Protein AF-A0A8K0LWV1-F1 (afdb_monomer)

Structure (mmCIF, N/CA/C/O backbone):
data_AF-A0A8K0LWV1-F1
#
_entry.id   AF-A0A8K0LWV1-F1
#
loop_
_atom_site.group_PDB
_atom_site.id
_atom_site.type_symbol
_atom_site.label_atom_id
_atom_site.label_alt_id
_atom_site.label_comp_id
_atom_site.label_asym_id
_atom_site.label_entity_id
_atom_site.label_seq_id
_atom_site.pdbx_PDB_ins_code
_atom_site.Cartn_x
_atom_site.Cartn_y
_atom_site.Cartn_z
_atom_site.occupancy
_atom_site.B_iso_or_equiv
_atom_site.auth_seq_id
_atom_site.auth_comp_id
_atom_site.auth_asym_id
_atom_site.auth_atom_id
_atom_site.pdbx_PDB_model_num
ATOM 1 N N . MET A 1 1 ? 11.136 -70.025 32.876 1.00 46.66 1 MET A N 1
ATOM 2 C CA . MET A 1 1 ? 12.312 -70.321 32.022 1.00 46.66 1 MET A CA 1
ATOM 3 C C . MET A 1 1 ? 11.823 -70.594 30.605 1.00 46.66 1 MET A C 1
ATOM 5 O O . MET A 1 1 ? 10.810 -71.273 30.494 1.00 46.66 1 MET A O 1
ATOM 9 N N . ARG A 1 2 ? 12.565 -70.112 29.588 1.00 38.22 2 ARG A N 1
ATOM 10 C CA . ARG A 1 2 ? 12.292 -70.045 28.124 1.00 38.22 2 ARG A CA 1
ATOM 11 C C . ARG A 1 2 ? 11.731 -68.678 27.694 1.00 38.22 2 ARG A C 1
ATOM 13 O O . ARG A 1 2 ? 10.596 -68.355 28.005 1.00 38.22 2 ARG A O 1
ATOM 20 N N . SER A 1 3 ? 12.621 -67.760 27.302 1.00 38.72 3 SER A N 1
ATOM 21 C CA . SER A 1 3 ? 13.134 -67.526 25.926 1.00 38.72 3 SER A CA 1
ATOM 22 C C . SER A 1 3 ? 12.127 -66.707 25.116 1.00 38.72 3 SER A C 1
ATOM 24 O O . SER A 1 3 ? 11.082 -67.216 24.745 1.00 38.72 3 SER A O 1
ATOM 26 N N . ALA A 1 4 ? 12.309 -65.389 25.009 1.00 45.06 4 ALA A N 1
ATOM 27 C CA . ALA A 1 4 ? 13.144 -64.731 23.997 1.00 45.06 4 ALA A CA 1
ATOM 28 C C . ALA A 1 4 ? 12.673 -65.044 22.571 1.00 45.06 4 ALA A C 1
ATOM 30 O O . ALA A 1 4 ? 13.050 -66.074 22.027 1.00 45.06 4 ALA A O 1
ATOM 31 N N . MET A 1 5 ? 11.922 -64.118 21.968 1.00 42.69 5 MET A N 1
ATOM 32 C CA . MET A 1 5 ? 12.035 -63.805 20.544 1.00 42.69 5 MET A CA 1
ATOM 33 C C . MET A 1 5 ? 11.783 -62.310 20.348 1.00 42.69 5 MET A C 1
ATOM 35 O O . MET A 1 5 ? 10.684 -61.803 20.564 1.00 42.69 5 MET A O 1
ATOM 39 N N . LEU A 1 6 ? 12.863 -61.617 19.985 1.00 46.25 6 LEU A N 1
ATOM 40 C CA . LEU A 1 6 ? 12.849 -60.309 19.354 1.00 46.25 6 LEU A CA 1
ATOM 41 C C . LEU A 1 6 ? 11.961 -60.382 18.106 1.00 46.25 6 LEU A C 1
ATOM 43 O O . LEU A 1 6 ? 12.201 -61.228 17.249 1.00 46.25 6 LEU A O 1
ATOM 47 N N . ASN A 1 7 ? 11.014 -59.458 17.960 1.00 41.72 7 ASN A N 1
ATOM 48 C CA . ASN A 1 7 ? 10.478 -59.111 16.649 1.00 41.72 7 ASN A CA 1
ATOM 49 C C . ASN A 1 7 ? 10.835 -57.658 16.349 1.00 41.72 7 ASN A C 1
ATOM 51 O O . ASN A 1 7 ? 10.183 -56.708 16.775 1.00 41.72 7 ASN A O 1
ATOM 55 N N . PHE A 1 8 ? 11.955 -57.546 15.641 1.00 43.53 8 PHE A N 1
ATOM 56 C CA . PHE A 1 8 ? 12.427 -56.382 14.916 1.00 43.53 8 PHE A CA 1
ATOM 57 C C . PHE A 1 8 ? 11.403 -56.063 13.817 1.00 43.53 8 PHE A C 1
ATOM 59 O O . PHE A 1 8 ? 11.453 -56.622 12.725 1.00 43.53 8 PHE A O 1
ATOM 66 N N . VAL A 1 9 ? 10.444 -55.183 14.097 1.00 43.97 9 VAL A N 1
ATOM 67 C CA . VAL A 1 9 ? 9.631 -54.584 13.034 1.00 43.97 9 VAL A CA 1
ATOM 68 C C . VAL A 1 9 ? 10.385 -53.354 12.544 1.00 43.97 9 VAL A C 1
ATOM 70 O O . VAL A 1 9 ? 10.285 -52.266 13.106 1.00 43.97 9 VAL A O 1
ATOM 73 N N . TYR A 1 10 ? 11.197 -53.567 11.508 1.00 42.88 10 TYR A N 1
ATOM 74 C CA . TYR A 1 10 ? 11.753 -52.513 10.666 1.00 42.88 10 TYR A CA 1
ATOM 75 C C . TYR A 1 10 ? 10.589 -51.767 10.001 1.00 42.88 10 TYR A C 1
ATOM 77 O O . TYR A 1 10 ? 10.059 -52.204 8.980 1.00 42.88 10 TYR A O 1
ATOM 85 N N . ILE A 1 11 ? 10.179 -50.632 10.569 1.00 46.41 11 ILE A N 1
ATOM 86 C CA . ILE A 1 11 ? 9.399 -49.650 9.817 1.00 46.41 11 ILE A CA 1
ATOM 87 C C . ILE A 1 11 ? 10.399 -48.940 8.913 1.00 46.41 11 ILE A C 1
ATOM 89 O O . ILE A 1 11 ? 11.119 -48.032 9.326 1.00 46.41 11 ILE A O 1
ATOM 93 N N . VAL A 1 12 ? 10.473 -49.416 7.673 1.00 47.34 12 VAL A N 1
ATOM 94 C CA . VAL A 1 12 ? 11.098 -48.695 6.570 1.00 47.34 12 VAL A CA 1
ATOM 95 C C . VAL A 1 12 ? 10.228 -47.462 6.352 1.00 47.34 12 VAL A C 1
ATOM 97 O O . VAL A 1 12 ? 9.193 -47.520 5.693 1.00 47.34 12 VAL A O 1
ATOM 100 N N . ALA A 1 13 ? 10.588 -46.353 6.996 1.00 46.06 13 ALA A N 1
ATOM 101 C CA . ALA A 1 13 ? 10.051 -45.055 6.638 1.00 46.06 13 ALA A CA 1
ATOM 102 C C . ALA A 1 13 ? 10.567 -44.761 5.229 1.00 46.06 13 ALA A C 1
ATOM 104 O O . ALA A 1 13 ? 11.691 -44.293 5.046 1.00 46.06 13 ALA A O 1
ATOM 105 N N . SER A 1 14 ? 9.764 -45.130 4.232 1.00 50.09 14 SER A N 1
ATOM 106 C CA . SER A 1 14 ? 9.922 -44.716 2.847 1.00 50.09 14 SER A CA 1
ATOM 107 C C . SER A 1 14 ? 9.863 -43.196 2.821 1.00 50.09 14 SER A C 1
ATOM 109 O O . SER A 1 14 ? 8.794 -42.592 2.747 1.00 50.09 14 SER A O 1
ATOM 111 N N . LEU A 1 15 ? 11.037 -42.583 2.951 1.00 41.84 15 LEU A N 1
ATOM 112 C CA . LEU A 1 15 ? 11.255 -41.177 2.704 1.00 41.84 15 LEU A CA 1
ATOM 113 C C . LEU A 1 15 ? 10.933 -40.970 1.223 1.00 41.84 15 LEU A C 1
ATOM 115 O O . LEU A 1 15 ? 11.729 -41.303 0.344 1.00 41.84 15 LEU A O 1
ATOM 119 N N . PHE A 1 16 ? 9.725 -40.484 0.945 1.00 39.94 16 PHE A N 1
ATOM 120 C CA . PHE A 1 16 ? 9.402 -39.876 -0.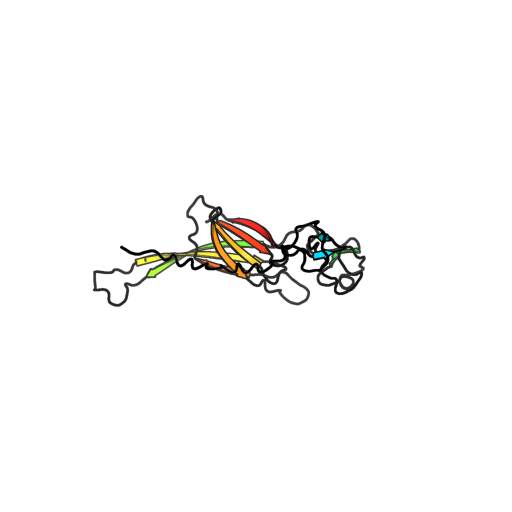334 1.00 39.94 16 PHE A CA 1
ATOM 121 C C . PHE A 1 16 ? 10.317 -38.657 -0.476 1.00 39.94 16 PHE A C 1
ATOM 123 O O . PHE A 1 16 ? 9.974 -37.546 -0.081 1.00 39.94 16 PHE A O 1
ATOM 130 N N . MET A 1 17 ? 11.511 -38.877 -1.026 1.00 38.72 17 MET A N 1
ATOM 131 C CA . MET A 1 17 ? 12.276 -37.837 -1.694 1.00 38.72 17 MET A CA 1
ATOM 132 C C . MET A 1 17 ? 11.463 -37.465 -2.934 1.00 38.72 17 MET A C 1
ATOM 134 O O . MET A 1 17 ? 11.715 -37.950 -4.035 1.00 38.72 17 MET A O 1
ATOM 138 N N . VAL A 1 18 ? 10.430 -36.639 -2.751 1.00 46.31 18 VAL A N 1
ATOM 139 C CA . VAL A 1 18 ? 9.956 -35.809 -3.851 1.00 46.31 18 VAL A CA 1
ATOM 140 C C . VAL A 1 18 ? 11.174 -34.974 -4.201 1.00 46.31 18 VAL A C 1
ATOM 142 O O . VAL A 1 18 ? 11.590 -34.133 -3.407 1.00 46.31 18 VAL A O 1
ATOM 145 N N . GLY A 1 19 ? 11.814 -35.301 -5.323 1.00 39.50 19 GLY A N 1
ATOM 146 C CA . GLY A 1 19 ? 12.896 -34.512 -5.881 1.00 39.50 19 GLY A CA 1
ATOM 147 C C . GLY A 1 19 ? 12.337 -33.137 -6.196 1.00 39.50 19 GLY A C 1
ATOM 148 O O . GLY A 1 19 ? 11.855 -32.896 -7.297 1.00 39.50 19 GLY A O 1
ATOM 149 N N . GLN A 1 20 ? 12.341 -32.253 -5.202 1.00 47.62 20 GLN A N 1
ATOM 150 C CA . GLN A 1 20 ? 12.203 -30.835 -5.431 1.00 47.62 20 GLN A CA 1
ATOM 151 C C . GLN A 1 20 ? 13.443 -30.487 -6.239 1.00 47.62 20 GLN A C 1
ATOM 153 O O . GLN A 1 20 ? 14.557 -30.518 -5.715 1.00 47.62 20 GLN A O 1
ATOM 158 N N . ALA A 1 21 ? 13.264 -30.293 -7.546 1.00 54.84 21 ALA A N 1
ATOM 159 C CA . ALA A 1 21 ? 14.272 -29.646 -8.357 1.00 54.84 21 ALA A CA 1
ATOM 160 C C . ALA A 1 21 ? 14.589 -28.341 -7.626 1.00 54.84 21 ALA A C 1
ATOM 162 O O . ALA A 1 21 ? 13.729 -27.468 -7.527 1.00 54.84 21 ALA A O 1
ATOM 163 N N . ILE A 1 22 ? 15.759 -28.287 -6.986 1.00 61.06 22 ILE A N 1
ATOM 164 C CA . ILE A 1 22 ? 16.200 -27.102 -6.264 1.00 61.06 22 ILE A CA 1
ATOM 165 C C . ILE A 1 22 ? 16.416 -26.072 -7.354 1.00 61.06 22 ILE A C 1
ATOM 167 O O . ILE A 1 22 ? 17.367 -26.160 -8.135 1.00 61.06 22 ILE A O 1
ATOM 171 N N . ALA A 1 23 ? 15.447 -25.180 -7.456 1.00 70.06 23 ALA A N 1
ATOM 172 C CA . ALA A 1 23 ? 15.455 -24.106 -8.408 1.00 70.06 23 ALA A CA 1
ATOM 173 C C . ALA A 1 23 ? 16.727 -23.272 -8.163 1.00 70.06 23 ALA A C 1
ATOM 175 O O . ALA A 1 23 ? 17.153 -23.064 -7.023 1.00 70.06 23 ALA A O 1
ATOM 176 N N . LYS A 1 24 ? 17.437 -22.935 -9.238 1.00 86.38 24 LYS A N 1
ATOM 177 C CA . LYS A 1 24 ? 18.819 -22.450 -9.179 1.00 86.38 24 LYS A CA 1
ATOM 178 C C . LYS A 1 24 ? 18.879 -20.923 -9.038 1.00 86.38 24 LYS A C 1
ATOM 180 O O . LYS A 1 24 ? 18.120 -20.229 -9.713 1.00 86.38 24 LYS A O 1
ATOM 185 N N . PRO A 1 25 ? 19.807 -20.378 -8.230 1.00 83.56 25 PRO A N 1
ATOM 186 C CA . PRO A 1 25 ? 19.887 -18.941 -7.972 1.00 83.56 25 PRO A CA 1
ATOM 187 C C . PRO A 1 25 ? 20.450 -18.146 -9.165 1.00 83.56 25 PRO A C 1
ATOM 189 O O . PRO A 1 25 ? 21.018 -18.714 -10.104 1.00 83.56 25 PRO A O 1
ATOM 192 N N . LEU A 1 26 ? 20.339 -16.814 -9.094 1.00 79.88 26 LEU A N 1
ATOM 193 C CA . LEU A 1 26 ? 20.839 -15.859 -10.093 1.00 79.88 26 LEU A CA 1
ATOM 194 C C . LEU A 1 26 ? 22.295 -16.151 -10.508 1.00 79.88 26 LEU A C 1
ATOM 196 O O . LEU A 1 26 ? 23.168 -16.349 -9.666 1.00 79.88 26 LEU A O 1
ATOM 200 N N . GLY A 1 27 ? 22.553 -16.167 -11.815 1.00 73.56 27 GLY A N 1
ATOM 201 C CA . GLY A 1 27 ? 23.854 -16.446 -12.427 1.00 73.56 27 GLY A CA 1
ATOM 202 C C . GLY A 1 27 ? 24.190 -17.932 -12.602 1.00 73.56 27 GLY A C 1
ATOM 203 O O . GLY A 1 27 ? 25.241 -18.247 -13.153 1.00 73.56 27 GLY A O 1
ATOM 204 N N . SER A 1 28 ? 23.330 -18.857 -12.162 1.00 87.81 28 SER A N 1
ATOM 205 C CA . SER A 1 28 ? 23.586 -20.303 -12.259 1.00 87.81 28 SER A CA 1
ATOM 206 C C . SER A 1 28 ? 23.270 -20.877 -13.637 1.00 87.81 28 SER A C 1
ATOM 208 O O . SER A 1 28 ? 22.349 -20.422 -14.303 1.00 87.81 28 SER A O 1
ATOM 210 N N . HIS A 1 29 ? 23.963 -21.946 -14.037 1.00 87.56 29 HIS A N 1
ATOM 211 C CA . HIS A 1 29 ? 23.662 -22.648 -15.287 1.00 87.56 29 HIS A CA 1
ATOM 212 C C . HIS A 1 29 ? 22.307 -23.357 -15.269 1.00 87.56 29 HIS A C 1
ATOM 214 O O . HIS A 1 29 ? 22.008 -24.144 -14.367 1.00 87.56 29 HIS A O 1
ATOM 220 N N . CYS A 1 30 ? 21.531 -23.161 -16.326 1.00 87.62 30 CYS A N 1
ATOM 221 C CA . CYS A 1 30 ? 20.215 -23.752 -16.525 1.00 87.62 30 CYS A CA 1
ATOM 222 C C . CYS A 1 30 ? 20.119 -24.404 -17.907 1.00 87.62 30 CYS A C 1
ATOM 224 O O . CYS A 1 30 ? 20.759 -23.963 -18.861 1.00 87.62 30 CYS A O 1
ATOM 226 N N . ASN A 1 31 ? 19.320 -25.467 -17.999 1.00 83.69 31 ASN A N 1
ATOM 227 C CA . ASN A 1 31 ? 19.049 -26.176 -19.249 1.00 83.69 31 ASN A CA 1
ATOM 228 C C . ASN A 1 31 ? 17.607 -25.963 -19.723 1.00 83.69 31 ASN A C 1
ATOM 230 O O . ASN A 1 31 ? 17.335 -26.059 -20.918 1.00 83.69 31 ASN A O 1
ATOM 234 N N . THR A 1 32 ? 16.681 -25.691 -18.798 1.00 72.81 32 THR A N 1
ATOM 235 C CA . THR A 1 32 ? 15.262 -25.465 -19.097 1.00 72.81 32 THR A CA 1
ATOM 236 C C . THR A 1 32 ? 14.728 -24.216 -18.396 1.00 72.81 32 THR A C 1
ATOM 238 O O . THR A 1 32 ? 15.334 -23.720 -17.446 1.00 72.81 32 THR A O 1
ATOM 241 N N . LEU A 1 33 ? 13.582 -23.701 -18.860 1.00 59.19 33 LEU A N 1
ATOM 242 C CA . LEU A 1 33 ? 12.937 -22.496 -18.315 1.00 59.19 33 LEU A CA 1
ATOM 243 C C . LEU A 1 33 ? 12.533 -22.624 -16.836 1.00 59.19 33 LEU A C 1
ATOM 245 O O . LEU A 1 33 ? 12.442 -21.603 -16.168 1.00 59.19 33 LEU A O 1
ATOM 249 N N . ASN A 1 34 ? 12.353 -23.845 -16.321 1.00 70.19 34 ASN A N 1
ATOM 250 C CA . ASN A 1 34 ? 11.933 -24.099 -14.936 1.00 70.19 34 ASN A CA 1
ATOM 251 C C . ASN A 1 34 ? 13.100 -24.494 -14.012 1.00 70.19 34 ASN A C 1
ATOM 253 O O . ASN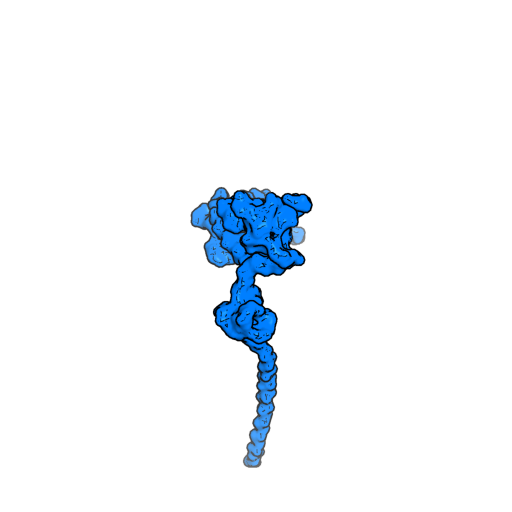 A 1 34 ? 12.877 -24.938 -12.889 1.00 70.19 34 ASN A O 1
ATOM 257 N N . ASP A 1 35 ? 14.345 -24.377 -14.478 1.00 82.50 35 ASP A N 1
ATOM 258 C CA . ASP A 1 35 ? 15.521 -24.719 -13.673 1.00 82.50 35 ASP A CA 1
ATOM 259 C C . ASP A 1 35 ? 15.862 -23.640 -12.629 1.00 82.50 35 ASP A C 1
ATOM 261 O O . ASP A 1 35 ? 16.683 -23.904 -11.753 1.00 82.50 35 ASP A O 1
ATOM 265 N N . CYS A 1 36 ? 15.311 -22.429 -12.744 1.00 81.50 36 CYS A N 1
ATOM 266 C CA . CYS A 1 36 ? 15.725 -21.247 -11.987 1.00 81.50 36 CYS A CA 1
ATOM 267 C C . CYS A 1 36 ? 14.764 -20.912 -10.837 1.00 81.50 36 CYS A C 1
ATOM 269 O O . CYS A 1 36 ? 13.570 -21.176 -10.927 1.00 81.50 36 CYS A O 1
ATOM 271 N N . ASP A 1 37 ? 15.306 -20.363 -9.747 1.00 82.12 37 ASP A N 1
ATOM 272 C CA . ASP A 1 37 ? 14.582 -20.061 -8.506 1.00 82.12 37 ASP A CA 1
ATOM 273 C C . ASP A 1 37 ? 13.676 -18.837 -8.625 1.00 82.12 37 ASP A C 1
ATOM 275 O O . ASP A 1 37 ? 14.053 -17.828 -9.217 1.00 82.12 37 ASP A O 1
ATOM 279 N N . GLY A 1 38 ? 12.483 -18.917 -8.036 1.00 75.25 38 GLY A N 1
ATOM 280 C CA . GLY A 1 38 ? 11.492 -17.841 -8.060 1.00 75.25 38 GLY A CA 1
ATOM 281 C C . GLY A 1 38 ? 11.079 -17.401 -9.473 1.00 75.25 38 GLY A C 1
ATOM 282 O O . GLY A 1 38 ? 10.624 -18.209 -10.275 1.00 75.25 38 GLY A O 1
ATOM 283 N N . GLU A 1 39 ? 11.215 -16.099 -9.749 1.00 68.44 39 GLU A N 1
ATOM 284 C CA . GLU A 1 39 ? 10.829 -15.428 -11.007 1.00 68.44 39 GLU A CA 1
ATOM 285 C C . GLU A 1 39 ? 12.008 -15.296 -12.001 1.00 68.44 39 GLU A C 1
ATOM 287 O O . GLU A 1 39 ? 11.985 -14.473 -12.918 1.00 68.44 39 GLU A O 1
ATOM 292 N N . LEU A 1 40 ? 13.095 -16.047 -11.797 1.00 71.19 40 LEU A N 1
ATOM 293 C CA . LEU A 1 40 ? 14.249 -16.051 -12.697 1.00 71.19 40 LEU A CA 1
ATOM 294 C C . LEU A 1 40 ? 13.950 -16.884 -13.952 1.00 71.19 40 LEU A C 1
ATOM 296 O O . LEU A 1 40 ? 13.346 -17.951 -13.871 1.00 71.19 40 LEU A O 1
ATOM 300 N N . ILE A 1 41 ? 14.443 -16.445 -15.112 1.00 76.00 41 ILE A N 1
ATOM 301 C CA . ILE A 1 41 ? 14.316 -17.200 -16.370 1.00 76.00 41 ILE A CA 1
ATOM 302 C C . ILE A 1 41 ? 15.668 -17.687 -16.873 1.00 76.00 41 ILE A C 1
ATOM 304 O O . ILE A 1 41 ? 16.696 -17.026 -16.712 1.00 76.00 41 ILE A O 1
ATOM 308 N N . CYS A 1 42 ? 15.654 -18.845 -17.532 1.00 77.06 42 CYS A N 1
ATOM 309 C CA . CYS A 1 42 ? 16.833 -19.390 -18.185 1.00 77.06 42 CYS A CA 1
ATOM 310 C C . CYS A 1 42 ? 17.095 -18.686 -19.526 1.00 77.06 42 CYS A C 1
ATOM 312 O O . CYS A 1 42 ? 16.467 -19.013 -20.534 1.00 77.06 42 CYS A O 1
ATOM 314 N N . THR A 1 43 ? 18.039 -17.741 -19.552 1.00 78.56 43 THR A N 1
ATOM 315 C CA . THR A 1 43 ? 18.417 -16.982 -20.755 1.00 78.56 43 THR A CA 1
ATOM 316 C C . THR A 1 43 ? 19.884 -17.226 -21.086 1.00 78.56 43 THR A C 1
ATOM 318 O O . THR A 1 43 ? 20.762 -17.041 -20.249 1.00 78.56 43 THR A O 1
ATOM 321 N N . GLY A 1 44 ? 20.179 -17.672 -22.312 1.00 78.12 44 GLY A N 1
ATOM 322 C CA . GLY A 1 44 ? 21.562 -17.960 -22.722 1.00 78.12 44 GLY A CA 1
ATOM 323 C C . GLY A 1 44 ? 22.239 -19.068 -21.901 1.00 78.12 44 GLY A C 1
ATOM 324 O O . GLY A 1 44 ? 23.462 -19.097 -21.807 1.00 78.12 44 GLY A O 1
ATOM 325 N N . GLY A 1 45 ? 21.452 -19.961 -21.289 1.00 81.81 45 GLY A N 1
ATOM 326 C CA . GLY A 1 45 ? 21.951 -21.044 -20.438 1.00 81.81 45 GLY A CA 1
ATOM 327 C C . GLY A 1 45 ? 22.313 -20.625 -19.011 1.00 81.81 45 GLY A C 1
ATOM 328 O O . GLY A 1 45 ? 22.918 -21.427 -18.297 1.00 81.81 45 GLY A O 1
ATOM 329 N N . LEU A 1 46 ? 21.950 -19.407 -18.587 1.00 80.94 46 LEU A N 1
ATOM 330 C CA . LEU A 1 46 ? 22.116 -18.906 -17.222 1.00 80.94 46 LEU A CA 1
ATOM 331 C C . LEU A 1 46 ? 20.783 -18.390 -16.655 1.00 80.94 46 LEU A C 1
ATOM 333 O O . LEU A 1 46 ? 19.969 -17.815 -17.375 1.00 80.94 46 LEU A O 1
ATOM 337 N N . CYS A 1 47 ? 20.570 -18.580 -15.356 1.00 81.06 47 CYS A N 1
ATOM 338 C CA . CYS A 1 47 ? 19.464 -17.981 -14.624 1.00 81.06 47 CYS A CA 1
ATOM 339 C C . CYS A 1 47 ? 19.728 -16.487 -14.486 1.00 81.06 47 CYS A C 1
ATOM 341 O O . CYS A 1 47 ? 20.688 -16.084 -13.833 1.00 81.06 47 CYS A O 1
ATOM 343 N N . SER A 1 48 ? 18.893 -15.664 -15.100 1.00 77.38 48 SER A N 1
ATOM 344 C CA . SER A 1 48 ? 18.972 -14.209 -15.019 1.00 77.38 48 SER A CA 1
ATOM 345 C C . SER A 1 48 ? 17.706 -13.664 -14.380 1.00 77.38 48 SER A C 1
ATOM 347 O O . SER A 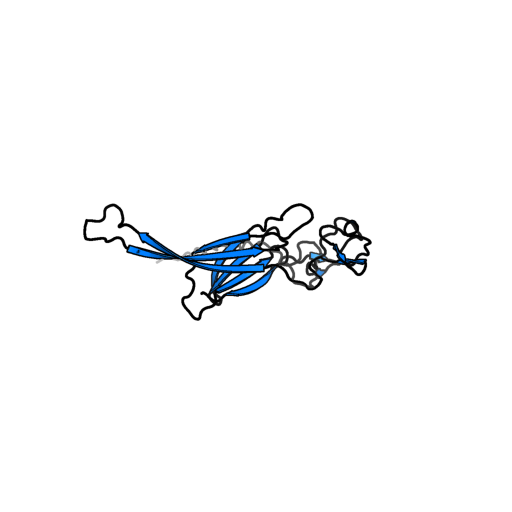1 48 ? 16.638 -14.268 -14.518 1.00 77.38 48 SER A O 1
ATOM 349 N N . GLU A 1 49 ? 17.806 -12.512 -13.712 1.00 74.00 49 GLU A N 1
ATOM 350 C CA . GLU A 1 49 ? 16.607 -11.764 -13.341 1.00 74.00 49 GLU A CA 1
ATOM 351 C C . GLU A 1 49 ? 15.776 -1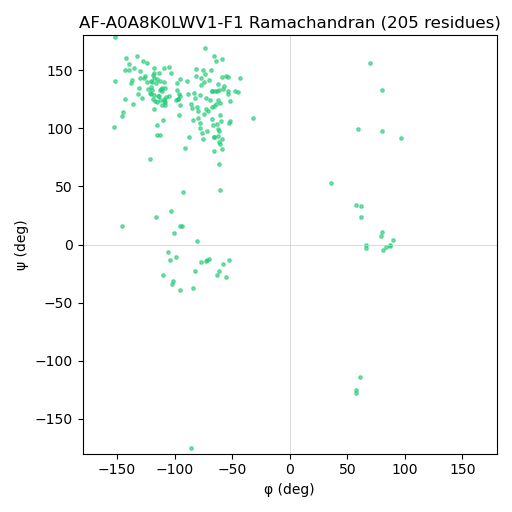1.552 -14.602 1.00 74.00 49 GLU A C 1
ATOM 353 O O . GLU A 1 49 ? 16.333 -11.334 -15.689 1.00 74.00 49 GLU A O 1
ATOM 358 N N . LEU A 1 50 ? 14.451 -11.596 -14.461 1.00 53.75 50 LEU A N 1
ATOM 359 C CA . LEU A 1 50 ? 13.605 -10.822 -15.349 1.00 53.75 50 LEU A CA 1
ATOM 360 C C . LEU A 1 50 ? 14.034 -9.354 -15.171 1.00 53.75 50 LEU A C 1
ATOM 362 O O . LEU A 1 50 ? 13.404 -8.561 -14.477 1.00 53.75 50 LEU A O 1
ATOM 366 N N . SER A 1 51 ? 15.110 -8.954 -15.860 1.00 45.69 51 SER A N 1
ATOM 367 C CA . SER A 1 51 ? 15.080 -7.663 -16.521 1.00 45.69 51 SER A CA 1
ATOM 368 C C . SER A 1 51 ? 13.720 -7.633 -17.190 1.00 45.69 51 SER A C 1
ATOM 370 O O . SER A 1 51 ? 13.303 -8.629 -17.777 1.00 45.69 51 SER A O 1
ATOM 372 N N . SER A 1 52 ? 12.989 -6.551 -17.016 1.00 45.22 52 SER A N 1
ATOM 373 C CA . SER A 1 52 ? 11.685 -6.297 -17.601 1.00 45.22 52 SER A CA 1
ATOM 374 C C . SER A 1 52 ? 11.711 -6.281 -19.138 1.00 45.22 52 SER A C 1
ATOM 376 O O . SER A 1 52 ? 11.088 -5.433 -19.774 1.00 45.22 52 SER A O 1
ATOM 378 N N . THR A 1 53 ? 12.348 -7.259 -19.782 1.00 43.47 53 THR A N 1
ATOM 379 C CA . THR A 1 53 ? 11.936 -7.816 -21.055 1.00 43.47 53 THR A CA 1
ATOM 380 C C . THR A 1 53 ? 10.552 -8.434 -20.861 1.00 43.47 53 THR A C 1
ATOM 382 O O . THR A 1 53 ? 10.343 -9.640 -20.972 1.00 43.47 53 THR A O 1
ATOM 385 N N . LYS A 1 54 ? 9.560 -7.546 -20.648 1.00 49.44 54 LYS A N 1
ATOM 386 C CA . LYS A 1 54 ? 8.250 -7.654 -21.281 1.00 49.44 54 LYS A CA 1
ATOM 387 C C . LYS A 1 54 ? 8.534 -8.288 -22.635 1.00 49.44 54 LYS A C 1
ATOM 389 O O . LYS A 1 54 ? 9.199 -7.660 -23.464 1.00 49.44 54 LYS A O 1
ATOM 394 N N . THR A 1 55 ? 8.149 -9.547 -22.822 1.00 44.72 55 THR A N 1
ATOM 395 C CA . THR A 1 55 ? 8.210 -10.190 -24.131 1.00 44.72 55 THR A CA 1
ATOM 396 C C . THR A 1 55 ? 7.464 -9.257 -25.060 1.00 44.72 55 THR A C 1
ATOM 398 O O . THR A 1 55 ? 6.250 -9.097 -24.932 1.00 44.72 55 THR A O 1
ATOM 401 N N . CYS A 1 56 ? 8.213 -8.527 -25.882 1.00 46.41 56 CYS A N 1
ATOM 402 C CA . CYS A 1 56 ? 7.637 -7.505 -26.728 1.00 46.41 56 CYS A CA 1
ATOM 403 C C . CYS A 1 56 ? 6.688 -8.243 -27.650 1.00 46.41 56 CYS A C 1
ATOM 405 O O . CYS A 1 56 ? 7.104 -9.201 -28.307 1.00 46.41 56 CYS A O 1
ATOM 407 N N . SER A 1 57 ? 5.423 -7.828 -27.671 1.00 55.62 57 SER A N 1
ATOM 408 C CA . SER A 1 57 ? 4.461 -8.448 -28.584 1.00 55.62 57 SER A CA 1
ATOM 409 C C . SER A 1 57 ? 4.980 -8.373 -30.026 1.00 55.62 57 SER A C 1
ATOM 411 O O . SER A 1 57 ? 4.706 -9.279 -30.810 1.00 55.62 57 SER A O 1
ATOM 413 N N . TRP A 1 58 ? 5.807 -7.359 -30.344 1.00 60.72 58 TRP A N 1
ATOM 414 C CA . TRP A 1 58 ? 6.512 -7.209 -31.616 1.00 60.72 58 TRP A CA 1
ATOM 415 C C . TRP A 1 58 ? 8.037 -7.133 -31.448 1.00 60.72 58 TRP A C 1
ATOM 417 O O . TRP A 1 58 ? 8.584 -6.345 -30.671 1.00 60.72 58 TRP A O 1
ATOM 427 N N . THR A 1 59 ? 8.758 -7.933 -32.233 1.00 59.31 59 THR A N 1
ATOM 428 C CA . THR A 1 59 ? 10.224 -7.893 -32.296 1.00 59.31 59 THR A CA 1
ATOM 429 C C . THR A 1 59 ? 10.691 -6.529 -32.822 1.00 59.31 59 THR A C 1
ATOM 431 O O . THR A 1 59 ? 10.211 -6.090 -33.860 1.00 59.31 59 THR A O 1
ATOM 434 N N . LYS A 1 60 ? 11.665 -5.898 -32.143 1.00 70.56 60 LYS A N 1
ATOM 435 C CA . LYS A 1 60 ? 12.231 -4.549 -32.410 1.00 70.56 60 LYS A CA 1
ATOM 436 C C . LYS A 1 60 ? 11.429 -3.338 -31.925 1.00 70.56 60 LYS A C 1
ATOM 438 O O . LYS A 1 60 ? 11.860 -2.229 -32.194 1.00 70.56 60 LYS A O 1
ATOM 443 N N . HIS A 1 61 ? 10.358 -3.531 -31.165 1.00 73.94 61 HIS A N 1
ATOM 444 C CA . HIS A 1 61 ? 9.566 -2.432 -30.594 1.00 73.94 61 HIS A CA 1
ATOM 445 C C . HIS A 1 61 ? 9.620 -2.428 -29.051 1.00 73.94 61 HIS A C 1
ATOM 447 O O . HIS A 1 61 ? 8.710 -1.958 -28.379 1.00 73.94 61 HIS A O 1
ATOM 453 N N . GLY A 1 62 ? 10.668 -3.025 -28.474 1.00 73.56 62 GLY A N 1
ATOM 454 C CA . GLY A 1 62 ? 10.871 -3.137 -27.026 1.00 73.56 62 GLY A CA 1
ATOM 455 C C . GLY A 1 62 ? 11.562 -1.938 -26.389 1.00 73.56 62 GLY A C 1
ATOM 456 O O . GLY A 1 62 ? 11.880 -0.967 -27.065 1.00 73.56 62 GLY A O 1
ATOM 457 N N . ILE A 1 63 ? 11.856 -2.024 -25.089 1.00 74.50 63 ILE A N 1
ATOM 458 C CA . ILE A 1 63 ? 12.630 -0.991 -24.382 1.00 74.50 63 ILE A CA 1
ATOM 459 C C . ILE A 1 63 ? 13.960 -0.734 -25.108 1.00 74.50 63 ILE A C 1
ATOM 461 O O . ILE A 1 63 ? 14.687 -1.665 -25.449 1.00 74.50 63 ILE A O 1
ATOM 465 N N . GLY A 1 64 ? 14.269 0.542 -25.332 1.00 76.19 64 GLY A N 1
ATOM 466 C CA . GLY A 1 64 ? 15.456 1.019 -26.037 1.00 76.19 64 GLY A CA 1
ATOM 467 C C . GLY A 1 64 ? 15.359 0.982 -27.565 1.00 76.19 64 GLY A C 1
ATOM 468 O O . GLY A 1 64 ? 16.280 1.456 -28.226 1.00 76.19 64 GLY A O 1
ATOM 469 N N . ALA A 1 65 ? 14.280 0.444 -28.143 1.00 80.88 65 ALA A N 1
ATOM 470 C CA . ALA A 1 65 ? 14.063 0.475 -29.588 1.00 80.88 65 ALA A CA 1
ATOM 471 C C . ALA A 1 65 ? 13.801 1.895 -30.092 1.00 80.88 65 ALA A C 1
ATOM 473 O O . ALA A 1 65 ? 13.226 2.693 -29.367 1.00 80.88 65 ALA A O 1
ATOM 474 N N . ALA A 1 66 ? 14.176 2.205 -31.333 1.00 89.31 66 ALA A N 1
ATOM 475 C CA . ALA A 1 66 ? 13.865 3.500 -31.934 1.00 89.31 66 ALA A CA 1
ATOM 476 C C . ALA A 1 66 ? 12.360 3.640 -32.228 1.00 89.31 66 ALA A C 1
ATOM 478 O O . ALA A 1 66 ? 11.735 2.686 -32.686 1.00 89.31 66 ALA A O 1
ATOM 479 N N . CYS A 1 67 ? 11.809 4.834 -32.018 1.00 90.25 67 CYS A N 1
ATOM 480 C CA . CYS A 1 67 ? 10.397 5.147 -32.243 1.00 90.25 67 CYS A CA 1
ATOM 481 C C . CYS A 1 67 ? 10.216 6.569 -32.796 1.00 90.25 67 CYS A C 1
ATOM 483 O O . CYS A 1 67 ? 11.001 7.477 -32.510 1.00 90.25 67 CYS A O 1
ATOM 485 N N . SER A 1 68 ? 9.164 6.775 -33.584 1.00 90.69 68 SER A N 1
ATOM 486 C CA . SER A 1 68 ? 8.724 8.096 -34.051 1.00 90.69 68 SER A CA 1
ATOM 487 C C . SER A 1 68 ? 7.533 8.605 -33.240 1.00 90.69 68 SER A C 1
ATOM 489 O O . SER A 1 68 ? 7.391 9.813 -33.058 1.00 90.69 68 SER A O 1
ATOM 491 N N . ASN A 1 69 ? 6.687 7.694 -32.757 1.00 87.12 69 ASN A N 1
ATOM 492 C CA . ASN A 1 69 ? 5.561 7.951 -31.862 1.00 87.12 69 ASN A CA 1
ATOM 493 C C . ASN A 1 69 ? 5.269 6.717 -30.980 1.00 87.12 69 ASN A C 1
ATOM 495 O O . ASN A 1 69 ? 5.945 5.695 -31.095 1.00 87.12 69 ASN A O 1
ATOM 499 N N . ASP A 1 70 ? 4.283 6.819 -30.085 1.00 81.38 70 ASP A N 1
ATOM 500 C CA . ASP A 1 70 ? 3.946 5.765 -29.114 1.00 81.38 70 ASP A CA 1
ATOM 501 C C . ASP A 1 70 ? 3.466 4.453 -29.761 1.00 81.38 70 ASP A C 1
ATOM 503 O O . ASP A 1 70 ? 3.679 3.385 -29.189 1.00 81.38 70 ASP A O 1
ATOM 507 N N . ASP A 1 71 ? 2.894 4.499 -30.969 1.00 84.12 71 ASP A N 1
ATOM 508 C CA . ASP A 1 71 ? 2.434 3.300 -31.685 1.00 84.12 71 ASP A CA 1
ATOM 509 C C . ASP A 1 71 ? 3.605 2.464 -32.236 1.00 84.12 71 ASP A C 1
ATOM 511 O O . ASP A 1 71 ? 3.435 1.295 -32.589 1.00 84.12 71 ASP A O 1
ATOM 515 N N . ASP A 1 72 ? 4.816 3.031 -32.274 1.00 83.88 72 ASP A N 1
ATOM 516 C CA . ASP A 1 72 ? 6.043 2.314 -32.627 1.00 83.88 72 ASP A CA 1
ATOM 517 C C . ASP A 1 72 ? 6.610 1.508 -31.445 1.00 83.88 72 ASP A C 1
ATOM 519 O O . ASP A 1 72 ? 7.676 0.901 -31.566 1.00 83.88 72 ASP A O 1
ATOM 523 N N . CYS A 1 73 ? 5.937 1.491 -30.296 1.00 79.19 73 CYS A N 1
ATOM 524 C CA . CYS A 1 73 ? 6.391 0.806 -29.097 1.00 79.19 73 CYS A CA 1
ATOM 525 C C . CYS A 1 73 ? 5.437 -0.333 -28.708 1.00 79.19 73 CYS A C 1
ATOM 527 O O . CYS A 1 73 ? 4.219 -0.245 -28.802 1.00 79.19 73 CYS A O 1
ATOM 529 N N . SER A 1 74 ? 6.001 -1.466 -28.290 1.00 75.19 74 SER A N 1
ATOM 530 C CA . SER A 1 74 ? 5.231 -2.638 -27.876 1.00 75.19 74 SER A CA 1
ATOM 531 C C . SER A 1 74 ? 4.589 -2.427 -26.511 1.00 75.19 74 SER A C 1
ATOM 533 O O . SER A 1 74 ? 5.205 -1.875 -25.600 1.00 75.19 74 SER A O 1
ATOM 535 N N . ASN A 1 75 ? 3.407 -3.020 -26.328 1.00 74.12 75 ASN A N 1
ATOM 536 C CA . ASN A 1 75 ? 2.706 -3.049 -25.046 1.00 74.12 75 ASN A CA 1
ATOM 537 C C . ASN A 1 75 ? 2.450 -1.620 -24.524 1.00 74.12 75 ASN A C 1
ATOM 539 O O . ASN A 1 75 ? 1.896 -0.803 -25.245 1.00 74.12 75 ASN A O 1
ATOM 543 N N . ASP A 1 76 ? 2.836 -1.332 -23.278 1.00 69.62 76 ASP A N 1
ATOM 544 C CA . ASP A 1 76 ? 2.616 -0.033 -22.619 1.00 69.62 76 ASP A CA 1
ATOM 545 C C . ASP A 1 76 ? 3.893 0.820 -22.579 1.00 69.62 76 ASP A C 1
ATOM 547 O O . ASP A 1 76 ? 4.134 1.551 -21.614 1.00 69.62 76 ASP A O 1
ATOM 551 N N . LEU A 1 77 ? 4.782 0.639 -23.552 1.00 73.50 77 LEU A N 1
ATOM 552 C CA . LEU A 1 77 ? 5.970 1.472 -23.694 1.00 73.50 77 LEU A CA 1
ATOM 553 C C . LEU A 1 77 ? 5.589 2.776 -24.402 1.00 73.50 77 LEU A C 1
ATOM 555 O O . LEU A 1 77 ? 4.727 2.774 -25.274 1.00 73.50 77 LEU A O 1
ATOM 559 N N . LEU A 1 78 ? 6.231 3.878 -24.020 1.00 81.38 78 LEU A N 1
ATOM 560 C CA . LEU A 1 78 ? 6.034 5.180 -24.660 1.00 81.38 78 LEU A CA 1
ATOM 561 C C . LEU A 1 78 ? 7.266 5.550 -25.468 1.00 81.38 78 LEU A C 1
ATOM 563 O O . LEU A 1 78 ? 8.390 5.184 -25.114 1.00 81.38 78 LEU A O 1
ATOM 567 N N . CYS A 1 79 ? 7.064 6.333 -26.517 1.00 85.50 79 CYS A N 1
ATOM 568 C CA . CYS A 1 79 ? 8.158 6.913 -27.258 1.00 85.50 79 CYS A CA 1
ATOM 569 C C . CYS A 1 79 ? 8.718 8.119 -26.497 1.00 85.50 79 CYS A C 1
ATOM 571 O O . CYS A 1 79 ? 8.114 9.190 -26.432 1.00 85.50 79 CYS A O 1
ATOM 573 N N . GLY A 1 80 ? 9.884 7.937 -25.875 1.00 84.00 80 GLY A N 1
ATOM 574 C CA . GLY A 1 80 ? 10.547 8.986 -25.110 1.00 84.00 80 GLY A CA 1
ATOM 575 C C . GLY A 1 80 ? 10.999 10.154 -25.991 1.00 84.00 80 GLY A C 1
ATOM 576 O O . GLY A 1 80 ? 11.174 10.017 -27.201 1.00 84.00 80 GLY A O 1
ATOM 577 N N . SER A 1 81 ? 11.283 11.310 -25.378 1.00 81.69 81 SER A N 1
ATOM 578 C CA . SER A 1 81 ? 11.763 12.513 -26.091 1.00 81.69 81 SER A CA 1
ATOM 579 C C . SER A 1 81 ? 13.056 12.300 -26.893 1.00 81.69 81 SER A C 1
ATOM 581 O O . SER A 1 81 ? 13.400 13.119 -27.738 1.00 81.69 81 SER A O 1
ATOM 583 N N . ASN A 1 82 ? 13.798 11.228 -26.614 1.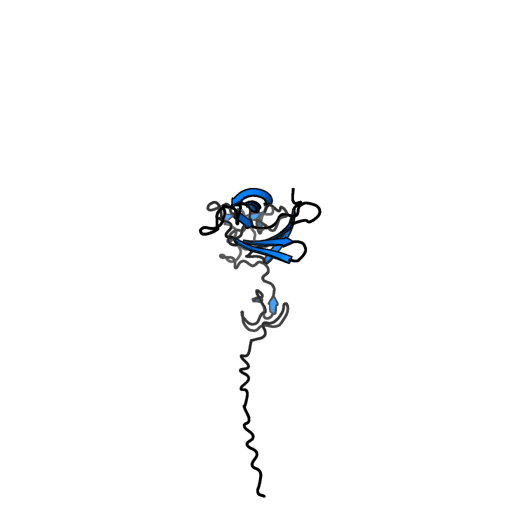00 86.00 82 ASN A N 1
ATOM 584 C CA . ASN A 1 82 ? 15.005 10.812 -27.323 1.00 86.00 82 ASN A CA 1
ATOM 585 C C . ASN A 1 82 ? 14.730 9.803 -28.454 1.00 86.00 82 ASN A C 1
ATOM 587 O O . ASN A 1 82 ? 15.671 9.160 -28.917 1.00 86.00 82 ASN A O 1
ATOM 591 N N . HIS A 1 83 ? 13.474 9.668 -28.895 1.00 89.44 83 HIS A N 1
ATOM 592 C CA . HIS A 1 83 ? 13.062 8.758 -29.966 1.00 89.44 83 HIS A CA 1
ATOM 593 C C . HIS A 1 83 ? 13.420 7.297 -29.696 1.00 89.44 83 HIS A C 1
ATOM 595 O O . HIS A 1 83 ? 13.733 6.541 -30.618 1.00 89.44 83 HIS A O 1
ATOM 601 N N . VAL A 1 84 ? 13.373 6.890 -28.426 1.00 86.31 84 VAL A N 1
ATOM 602 C CA . VAL A 1 84 ? 13.434 5.477 -28.060 1.00 86.31 84 VAL A CA 1
ATOM 603 C C . VAL A 1 84 ? 12.264 5.086 -27.175 1.00 86.31 84 VAL A C 1
ATOM 605 O O . VAL A 1 84 ? 11.827 5.859 -26.323 1.00 86.31 84 VAL A O 1
ATOM 608 N N . CYS A 1 85 ? 11.769 3.870 -27.376 1.00 81.62 85 CYS A N 1
ATOM 609 C CA . CYS A 1 85 ? 10.764 3.252 -26.540 1.00 81.62 85 CYS A CA 1
ATOM 610 C C . CYS A 1 85 ? 11.329 3.135 -25.137 1.00 81.62 85 CYS A C 1
ATOM 612 O O . CYS A 1 85 ? 12.266 2.381 -24.869 1.00 81.62 85 CYS A O 1
ATOM 614 N N . VAL A 1 86 ? 10.768 3.906 -24.231 1.00 75.81 86 VAL A N 1
ATOM 615 C CA . VAL A 1 86 ? 11.085 3.825 -22.822 1.00 75.81 86 VAL A CA 1
ATOM 616 C C . VAL A 1 86 ? 9.942 3.127 -22.133 1.00 75.81 86 VAL A C 1
ATOM 618 O O . VAL A 1 86 ? 8.779 3.190 -22.543 1.00 75.81 86 VAL A O 1
ATOM 621 N N . ASP A 1 87 ? 10.279 2.478 -21.031 1.00 69.88 87 ASP A N 1
ATOM 622 C CA . ASP A 1 87 ? 9.247 2.299 -20.042 1.00 69.88 87 ASP A CA 1
ATOM 623 C C . ASP A 1 87 ? 8.802 3.705 -19.620 1.00 69.88 87 ASP A C 1
ATOM 625 O O . ASP A 1 87 ? 9.620 4.506 -19.156 1.00 69.88 87 ASP A O 1
ATOM 629 N N . GLN A 1 88 ? 7.516 4.005 -19.793 1.00 58.97 88 GLN A N 1
ATOM 630 C CA . GLN A 1 88 ? 6.895 5.235 -19.302 1.00 58.97 88 GLN A CA 1
ATOM 631 C C . GLN A 1 88 ? 7.143 5.461 -17.798 1.00 58.97 88 GLN A C 1
ATOM 633 O O . GLN A 1 88 ? 6.954 6.565 -17.291 1.00 58.97 88 GLN A O 1
ATOM 638 N N . TYR A 1 89 ? 7.618 4.427 -17.099 1.00 52.75 89 TYR A N 1
ATOM 639 C CA . TYR A 1 89 ? 7.972 4.429 -15.688 1.00 52.75 89 TYR A CA 1
ATOM 640 C C . TYR A 1 89 ? 9.492 4.423 -15.399 1.00 52.75 89 TYR A C 1
ATOM 642 O O . TYR A 1 89 ? 9.871 4.577 -14.237 1.00 52.75 89 TYR A O 1
ATOM 650 N N . ALA A 1 90 ? 10.382 4.289 -16.399 1.00 52.66 90 ALA A N 1
ATOM 651 C CA . ALA A 1 90 ? 11.844 4.304 -16.198 1.00 52.66 90 ALA A CA 1
ATOM 652 C C . ALA A 1 90 ? 12.443 5.721 -16.100 1.00 52.66 90 ALA A C 1
ATOM 654 O O . ALA A 1 90 ? 13.496 5.900 -15.483 1.00 52.66 90 ALA A O 1
ATOM 655 N N . SER A 1 91 ? 11.778 6.748 -16.643 1.00 42.78 91 SER A N 1
ATOM 656 C CA . SER A 1 91 ? 12.225 8.141 -16.512 1.00 42.78 91 SER A CA 1
ATOM 657 C C . SER A 1 91 ? 11.601 8.820 -15.287 1.00 42.78 91 SER A C 1
ATOM 659 O O . SER A 1 91 ? 10.592 9.510 -15.380 1.00 42.78 91 SER A O 1
ATOM 661 N N . THR A 1 92 ? 12.204 8.616 -14.117 1.00 41.75 92 THR A N 1
ATOM 662 C CA . THR A 1 92 ? 12.363 9.640 -13.059 1.00 41.75 92 THR A CA 1
ATOM 663 C C . THR A 1 92 ? 11.229 10.658 -12.844 1.00 41.75 92 THR A C 1
ATOM 665 O O . THR A 1 92 ? 11.472 11.863 -12.748 1.00 41.75 92 THR A O 1
ATOM 668 N N . LYS A 1 93 ? 9.995 10.194 -12.663 1.00 40.94 93 LYS A N 1
ATOM 669 C CA . LYS A 1 93 ? 8.987 10.930 -11.899 1.00 40.94 93 LYS A CA 1
ATOM 670 C C . LYS A 1 93 ? 8.017 9.917 -11.311 1.00 40.94 93 LYS A C 1
ATOM 672 O O . LYS A 1 93 ? 7.170 9.383 -12.013 1.00 40.94 93 LYS A O 1
ATOM 677 N N . TRP A 1 94 ? 8.191 9.612 -10.027 1.00 56.97 94 TRP A N 1
ATOM 678 C CA . TRP A 1 94 ? 7.159 8.946 -9.228 1.00 56.97 94 TRP A CA 1
ATOM 679 C C . TRP A 1 94 ? 5.791 9.581 -9.525 1.00 56.97 94 TRP A C 1
ATOM 681 O O . TRP A 1 94 ? 5.752 10.811 -9.646 1.00 56.97 94 TRP A O 1
ATOM 691 N N . PRO A 1 95 ? 4.683 8.812 -9.568 1.00 58.28 95 PRO A N 1
ATOM 692 C CA . PRO A 1 95 ? 3.484 9.454 -9.053 1.00 58.28 95 PRO A CA 1
ATOM 693 C C . PRO A 1 95 ? 2.499 8.541 -8.330 1.00 58.28 95 PRO A C 1
ATOM 695 O O . PRO A 1 95 ? 1.389 9.011 -8.140 1.00 58.28 95 PRO A O 1
ATOM 698 N N . TYR A 1 96 ? 2.810 7.308 -7.892 1.00 62.25 96 TYR A N 1
ATOM 699 C CA . TYR A 1 96 ? 1.819 6.651 -7.032 1.00 62.25 96 TYR A CA 1
ATOM 700 C C . TYR A 1 96 ? 1.712 7.378 -5.693 1.00 62.25 96 TYR A C 1
ATOM 702 O O . TYR A 1 96 ? 2.688 7.519 -4.953 1.00 62.25 96 TYR A O 1
ATOM 710 N N . MET A 1 97 ? 0.523 7.902 -5.422 1.00 69.38 97 MET A N 1
ATOM 711 C CA . MET A 1 97 ? 0.229 8.635 -4.204 1.00 69.38 97 MET A CA 1
ATOM 712 C C . MET A 1 97 ? -0.468 7.675 -3.260 1.00 69.38 97 MET A C 1
ATOM 714 O O . MET A 1 97 ? -1.485 7.085 -3.615 1.00 69.38 97 MET A O 1
ATOM 718 N N . VAL A 1 98 ? 0.092 7.520 -2.065 1.00 77.31 98 VAL A N 1
ATOM 719 C CA . VAL A 1 98 ? -0.572 6.818 -0.973 1.00 77.31 98 VAL A CA 1
ATOM 720 C C . VAL A 1 98 ? -0.959 7.867 0.050 1.00 77.31 98 VAL A C 1
ATOM 722 O O . VAL A 1 98 ? -0.113 8.642 0.505 1.00 77.31 98 VAL A O 1
ATOM 725 N N . THR A 1 99 ? -2.230 7.908 0.412 1.00 81.19 99 THR A N 1
ATOM 726 C CA . THR A 1 99 ? -2.714 8.700 1.537 1.00 81.19 99 THR A CA 1
ATOM 727 C C . THR A 1 99 ? -3.305 7.768 2.575 1.00 81.19 99 THR A C 1
ATOM 729 O O . THR A 1 99 ? -3.900 6.738 2.256 1.00 81.19 99 THR A O 1
ATOM 732 N N . ALA A 1 100 ? -3.084 8.118 3.834 1.00 83.38 100 ALA A N 1
ATOM 733 C CA . ALA A 1 100 ? -3.647 7.420 4.968 1.00 83.38 100 ALA A CA 1
ATOM 734 C C . ALA A 1 100 ? -4.440 8.418 5.790 1.00 83.38 100 ALA A C 1
ATOM 736 O O . ALA A 1 100 ? -3.957 9.516 6.070 1.00 83.38 100 ALA A O 1
ATOM 737 N N . SER A 1 101 ? -5.639 8.032 6.186 1.00 84.56 101 SER A N 1
ATOM 738 C CA . SER A 1 101 ? -6.465 8.824 7.082 1.00 84.56 101 SER A CA 1
ATOM 739 C C . SER A 1 101 ? -6.970 7.917 8.180 1.00 84.56 101 SER A C 1
ATOM 741 O O . SER A 1 101 ? -7.482 6.830 7.910 1.00 84.56 101 SER A O 1
ATOM 743 N N . CYS A 1 102 ? -6.799 8.356 9.421 1.00 84.88 102 CYS A N 1
ATOM 744 C CA . CYS A 1 102 ? -7.355 7.658 10.559 1.00 84.88 102 CYS A CA 1
ATOM 745 C C . CYS A 1 102 ? -8.498 8.460 11.164 1.00 84.88 102 CYS A C 1
ATOM 747 O O . CYS A 1 102 ? -8.419 9.677 11.295 1.00 84.88 102 CYS A O 1
ATOM 749 N N . TRP A 1 103 ? -9.557 7.765 11.558 1.00 84.06 103 TRP A N 1
ATOM 750 C CA . TRP A 1 103 ? -10.628 8.346 12.350 1.00 84.06 103 TRP A CA 1
ATOM 751 C C . TRP A 1 103 ? -11.129 7.347 13.380 1.00 84.06 103 TRP A C 1
ATOM 753 O O . TRP A 1 103 ? -10.944 6.133 13.265 1.00 84.06 103 TRP A O 1
ATOM 763 N N . ASN A 1 104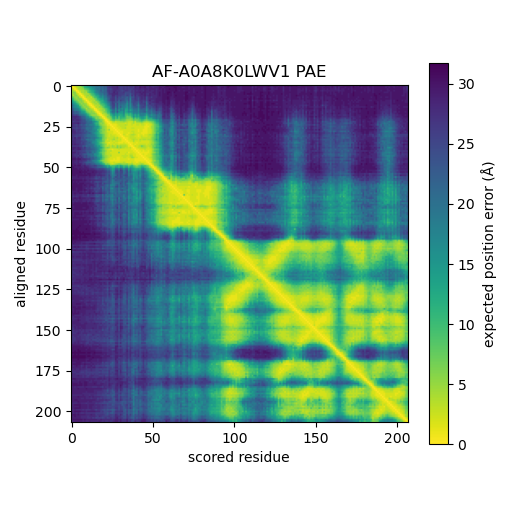 ? -11.802 7.873 14.396 1.00 86.12 104 ASN A N 1
ATOM 764 C CA . ASN A 1 104 ? -12.540 7.068 15.349 1.00 86.12 104 ASN A CA 1
ATOM 765 C C . ASN A 1 104 ? -14.025 7.410 15.295 1.00 86.12 104 ASN A C 1
ATOM 767 O O . ASN A 1 104 ? -14.408 8.548 15.041 1.00 86.12 104 ASN A O 1
ATOM 771 N N . ASN A 1 105 ? -14.851 6.404 15.550 1.00 86.44 105 ASN A N 1
ATOM 772 C CA . ASN A 1 105 ? -16.278 6.569 15.771 1.00 86.44 105 ASN A CA 1
ATOM 773 C C . ASN A 1 105 ? -16.629 5.952 17.120 1.00 86.44 105 ASN A C 1
ATOM 775 O O . ASN A 1 105 ? -16.114 4.892 17.482 1.00 86.44 105 ASN A O 1
ATOM 779 N N . THR A 1 106 ? -17.507 6.612 17.869 1.00 90.50 106 THR A N 1
ATOM 780 C CA . THR A 1 106 ? -17.980 6.110 19.162 1.00 90.50 106 THR A CA 1
ATOM 781 C C . THR A 1 106 ? -19.425 5.659 19.027 1.00 90.50 106 THR A C 1
ATOM 783 O O . THR A 1 106 ? -20.289 6.434 18.621 1.00 90.50 106 THR A O 1
ATOM 786 N N . TYR A 1 107 ? -19.678 4.395 19.350 1.00 90.19 107 TYR A N 1
ATOM 787 C CA . TYR A 1 107 ? -20.981 3.754 19.234 1.00 90.19 107 TYR A CA 1
ATOM 788 C C . TYR A 1 107 ? -21.495 3.368 20.613 1.00 90.19 107 TYR A C 1
ATOM 790 O O . TYR A 1 107 ? -20.732 2.921 21.470 1.00 90.19 107 TYR A O 1
ATOM 798 N N . TRP A 1 108 ? -22.800 3.516 20.822 1.00 94.12 108 TRP A N 1
ATOM 799 C CA . TRP A 1 108 ? -23.459 2.915 21.971 1.00 94.12 108 TRP A CA 1
ATOM 800 C C . TRP A 1 108 ? -23.723 1.440 21.676 1.00 94.12 108 TRP A C 1
ATOM 802 O O . TRP A 1 108 ? -24.457 1.109 20.745 1.00 94.12 108 TRP A O 1
ATOM 812 N N . VAL A 1 109 ? -23.130 0.559 22.472 1.00 93.06 109 VAL A N 1
ATOM 813 C CA . VAL A 1 109 ? -23.368 -0.881 22.425 1.00 93.06 109 VAL A CA 1
ATOM 814 C C . VAL A 1 109 ? -24.422 -1.200 23.488 1.00 93.06 109 VAL A C 1
ATOM 816 O O . VAL A 1 109 ? -24.138 -1.048 24.682 1.00 93.06 109 VAL A O 1
ATOM 819 N N . PRO A 1 110 ? -25.653 -1.594 23.102 1.00 90.31 110 PRO A N 1
ATOM 820 C CA . PRO A 1 110 ? -26.672 -1.970 24.073 1.00 90.31 110 PRO A CA 1
ATOM 821 C C . PRO A 1 110 ? -26.236 -3.219 24.849 1.00 90.31 110 PRO A C 1
ATOM 823 O O . PRO A 1 110 ? -25.406 -4.002 24.388 1.00 90.31 110 PRO A O 1
ATOM 826 N N . ALA A 1 111 ? -26.805 -3.411 26.040 1.00 89.88 111 ALA A N 1
ATOM 827 C CA . ALA A 1 111 ? -26.584 -4.641 26.791 1.00 89.88 111 ALA A CA 1
ATOM 828 C C . ALA A 1 111 ? -27.043 -5.863 25.962 1.00 89.88 111 ALA A C 1
ATOM 830 O O . ALA A 1 111 ? -28.050 -5.756 25.255 1.00 89.88 111 ALA A O 1
ATOM 831 N N . PRO A 1 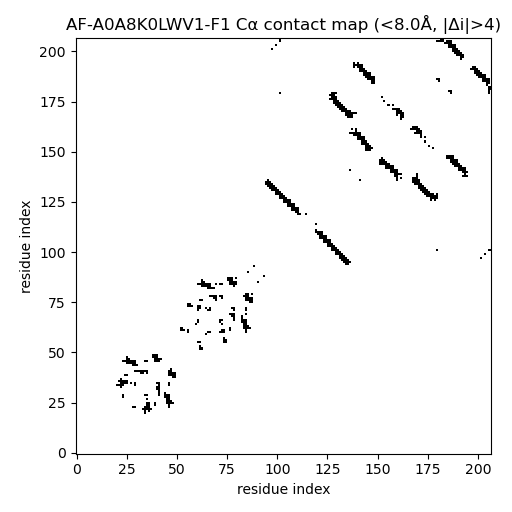112 ? -26.347 -7.013 26.049 1.00 90.25 112 PRO A N 1
ATOM 832 C CA . PRO A 1 112 ? -26.749 -8.229 25.349 1.00 90.25 112 PRO A CA 1
ATOM 833 C C . PRO A 1 112 ? -28.183 -8.639 25.694 1.00 90.25 112 PRO A C 1
ATOM 835 O O . PRO A 1 112 ? -28.622 -8.494 26.842 1.00 90.25 112 PRO A O 1
ATOM 838 N N . GLU A 1 113 ? -28.894 -9.199 24.715 1.00 90.19 113 GLU A N 1
ATOM 839 C CA . GLU A 1 113 ? -30.216 -9.776 24.950 1.00 90.19 113 GLU A CA 1
ATOM 840 C C . GLU A 1 113 ? -30.145 -10.862 26.034 1.00 90.19 113 GLU A C 1
ATOM 842 O O . GLU A 1 113 ? -29.221 -11.674 26.077 1.00 90.19 113 GLU A O 1
ATOM 847 N N . GLY A 1 114 ? -31.117 -10.850 26.949 1.00 87.44 114 GLY A N 1
ATOM 848 C CA . GLY A 1 114 ? -31.171 -11.783 28.076 1.00 87.44 114 GLY A CA 1
ATOM 849 C C . GLY A 1 114 ? -30.408 -11.343 29.328 1.00 87.44 114 GLY A C 1
ATOM 850 O O . GLY A 1 114 ? -30.458 -12.054 30.332 1.00 87.44 114 GLY A O 1
ATOM 851 N N . CYS A 1 115 ? -29.748 -10.178 29.337 1.00 84.94 115 CYS A N 1
ATOM 852 C CA . CYS A 1 115 ? -29.171 -9.683 30.584 1.00 84.94 115 CYS A CA 1
ATOM 853 C C . CYS A 1 115 ? -30.233 -9.081 31.522 1.00 84.94 115 CYS A C 1
ATOM 855 O O . CYS A 1 115 ? -31.119 -8.332 31.108 1.00 84.94 115 CYS A O 1
ATOM 857 N N . HIS A 1 116 ? -30.134 -9.403 32.816 1.00 84.69 116 HIS A N 1
ATOM 858 C CA . HIS A 1 116 ? -31.046 -8.890 33.835 1.00 84.69 116 HIS A CA 1
ATOM 859 C C . HIS A 1 116 ? -30.967 -7.355 33.953 1.00 84.69 116 HIS A C 1
ATOM 861 O O . HIS A 1 116 ? -29.858 -6.803 34.005 1.00 84.69 116 HIS A O 1
ATOM 867 N N . PRO A 1 117 ? -32.118 -6.662 34.088 1.00 78.38 117 PRO A N 1
ATOM 868 C CA . PRO A 1 117 ? -32.152 -5.224 34.334 1.00 78.38 117 PRO A CA 1
ATOM 869 C C . PRO A 1 117 ? -31.270 -4.846 35.533 1.00 78.38 117 PRO A C 1
ATOM 871 O O . PRO A 1 117 ? -31.423 -5.396 36.623 1.00 78.38 117 PRO A O 1
ATOM 874 N N . GLY A 1 118 ? -30.314 -3.936 35.322 1.00 81.12 118 GLY A N 1
ATOM 875 C CA . GLY A 1 118 ? -29.394 -3.446 36.359 1.00 81.12 118 GLY A CA 1
ATOM 876 C C . GLY A 1 118 ? -28.115 -4.269 36.576 1.00 81.12 118 GLY A C 1
ATOM 877 O O . GLY A 1 118 ? -27.294 -3.878 37.401 1.00 81.12 118 GLY A O 1
ATOM 878 N N . LYS A 1 119 ? -27.913 -5.381 35.853 1.00 84.19 119 LYS A N 1
ATOM 879 C CA . LYS A 1 119 ? -26.680 -6.197 35.931 1.00 84.19 119 LYS A CA 1
ATOM 880 C C . LYS A 1 119 ? -25.727 -5.967 34.759 1.00 84.19 119 LYS A C 1
ATOM 882 O O . LYS A 1 119 ? -24.518 -5.992 34.964 1.00 84.19 119 LYS A O 1
ATOM 887 N N . CYS A 1 120 ? -26.260 -5.705 33.568 1.00 81.75 120 CYS A N 1
ATOM 888 C CA . CYS A 1 120 ? -25.481 -5.238 32.426 1.00 81.75 120 CYS A CA 1
ATOM 889 C C . CYS A 1 120 ? -25.971 -3.852 32.034 1.00 81.75 120 CYS A C 1
ATOM 891 O O . CYS A 1 120 ? -27.151 -3.664 31.740 1.00 81.75 120 CYS A O 1
ATOM 893 N N . LEU A 1 121 ? -25.059 -2.890 32.016 1.00 84.75 121 LEU A N 1
ATOM 894 C CA . LEU A 1 121 ? -25.292 -1.608 31.375 1.00 84.75 121 LEU A CA 1
ATOM 895 C C . LEU A 1 121 ? -24.715 -1.687 29.962 1.00 84.75 121 LEU A C 1
ATOM 897 O O . LEU A 1 121 ? -23.676 -2.314 29.752 1.00 84.75 121 LEU A O 1
ATOM 901 N N . GLY A 1 122 ? -25.405 -1.069 29.002 1.00 87.44 122 GLY A N 1
ATOM 902 C CA . GLY A 1 122 ? -24.784 -0.765 27.718 1.00 87.44 122 GLY A CA 1
ATOM 903 C C . GLY A 1 122 ? -23.562 0.131 27.927 1.00 87.44 122 GLY A C 1
ATOM 904 O O . GLY A 1 122 ? -23.413 0.770 28.974 1.00 87.44 122 GLY A O 1
ATOM 905 N N . GLY A 1 123 ? -22.675 0.155 26.945 1.00 91.50 123 GLY A N 1
ATOM 906 C CA . GLY A 1 123 ? -21.426 0.896 27.030 1.00 91.50 123 GLY A CA 1
ATOM 907 C C . GLY A 1 123 ? -21.147 1.669 25.757 1.00 91.50 123 GLY A C 1
ATOM 908 O O . GLY A 1 123 ? -21.550 1.270 24.667 1.00 91.50 123 GLY A O 1
ATOM 909 N N . TRP A 1 124 ? -20.419 2.771 25.894 1.00 92.06 124 TRP A N 1
ATOM 910 C CA . TRP A 1 124 ? -19.811 3.425 24.745 1.00 92.06 124 TRP A CA 1
ATOM 911 C C . TRP A 1 124 ? -18.554 2.656 24.343 1.00 92.06 124 TRP A C 1
ATOM 913 O O . TRP A 1 124 ? -17.690 2.397 25.179 1.00 92.06 124 TRP A O 1
ATOM 923 N N . ALA A 1 125 ? -18.452 2.305 23.066 1.00 86.38 125 ALA A N 1
ATOM 924 C CA . ALA A 1 125 ? -17.270 1.700 22.475 1.00 86.38 125 ALA A CA 1
ATOM 925 C C . ALA A 1 125 ? -16.727 2.623 21.384 1.00 86.38 125 ALA A C 1
ATOM 927 O O . ALA A 1 125 ? -17.466 3.044 20.494 1.00 86.38 125 ALA A O 1
ATOM 928 N N . THR A 1 126 ? -15.435 2.932 21.445 1.00 84.44 126 THR A N 1
ATOM 929 C CA . THR A 1 126 ? -14.743 3.681 20.394 1.00 84.44 126 THR A CA 1
ATOM 930 C C . THR A 1 126 ? -14.028 2.705 19.474 1.00 84.44 126 THR A C 1
ATOM 932 O O . THR A 1 126 ? -13.225 1.895 19.929 1.00 84.44 126 THR A O 1
ATOM 935 N N . VAL A 1 127 ? -14.308 2.798 18.179 1.00 84.25 127 VAL A N 1
ATOM 936 C CA . VAL A 1 127 ? -13.684 1.980 17.139 1.00 84.25 127 VAL A CA 1
ATOM 937 C C . VAL A 1 127 ? -12.824 2.878 16.264 1.00 84.25 127 VAL A C 1
ATOM 939 O O . VAL A 1 127 ? -13.275 3.939 15.833 1.00 84.25 127 VAL A O 1
ATOM 942 N N . TRP A 1 128 ? -11.596 2.441 16.004 1.00 83.06 128 TRP A N 1
ATOM 943 C CA . TRP A 1 128 ? -10.647 3.116 15.124 1.00 83.06 128 TRP A CA 1
ATOM 944 C C . TRP A 1 128 ? -10.668 2.483 13.739 1.00 83.06 128 TRP A C 1
ATOM 946 O O . TRP A 1 128 ? -10.749 1.260 13.596 1.00 83.06 128 TRP A O 1
ATOM 956 N N . MET A 1 129 ? -10.608 3.329 12.721 1.00 83.50 129 MET A N 1
ATOM 957 C CA . MET A 1 129 ? -10.575 2.925 11.327 1.00 83.50 129 MET A CA 1
ATOM 958 C C . MET A 1 129 ? -9.440 3.646 10.615 1.00 83.50 129 MET A C 1
ATOM 960 O O . MET A 1 129 ? -9.288 4.860 10.743 1.00 83.50 129 MET A O 1
ATOM 964 N N . LEU A 1 130 ? -8.688 2.882 9.830 1.00 85.69 130 LEU A N 1
ATOM 965 C CA . LEU A 1 130 ? -7.696 3.392 8.898 1.00 85.69 130 LEU A CA 1
ATOM 966 C C . LEU A 1 130 ? -8.225 3.227 7.479 1.00 85.69 130 LEU A C 1
ATOM 968 O O . LEU A 1 130 ? -8.580 2.120 7.067 1.00 85.69 130 LEU A O 1
ATOM 972 N N . GLU A 1 131 ? -8.230 4.324 6.736 1.00 85.56 131 GLU A N 1
ATOM 973 C CA . GLU A 1 131 ? -8.433 4.336 5.295 1.00 85.56 131 GLU A CA 1
ATOM 974 C C . GLU A 1 131 ? -7.106 4.588 4.602 1.00 85.56 131 GLU A C 1
ATOM 976 O O . GLU A 1 131 ? -6.391 5.537 4.925 1.00 85.56 131 GLU A O 1
ATOM 981 N N . VAL A 1 132 ? -6.779 3.718 3.656 1.00 85.12 132 VAL A N 1
ATOM 982 C CA . VAL A 1 132 ? -5.592 3.825 2.819 1.00 85.12 132 VAL A CA 1
ATOM 983 C C . VAL A 1 132 ? -6.057 3.968 1.385 1.00 85.12 132 VAL A C 1
ATOM 985 O O . VAL A 1 132 ? -6.669 3.052 0.833 1.00 85.12 132 VAL A O 1
ATOM 988 N N . LYS A 1 133 ? -5.749 5.110 0.779 1.00 83.88 133 LYS A N 1
ATOM 989 C CA . LYS A 1 133 ? -6.040 5.379 -0.624 1.00 83.88 133 LYS A CA 1
ATOM 990 C C . LYS A 1 133 ? -4.756 5.361 -1.420 1.00 83.88 133 LYS A C 1
ATOM 992 O O . LYS A 1 133 ? -3.744 5.919 -1.003 1.00 83.88 133 LYS A O 1
ATOM 997 N N . GLY A 1 134 ? -4.812 4.696 -2.561 1.00 80.50 134 GLY A N 1
ATOM 998 C CA . GLY A 1 134 ? -3.740 4.661 -3.532 1.00 80.50 134 GLY A CA 1
ATOM 999 C C . GLY A 1 134 ? -4.208 5.218 -4.863 1.00 80.50 134 GLY A C 1
ATOM 1000 O O . GLY A 1 134 ? -5.276 4.846 -5.336 1.00 80.50 134 GLY A O 1
ATOM 1001 N N . GLU A 1 135 ? -3.404 6.066 -5.489 1.00 75.56 135 GLU A N 1
ATOM 1002 C CA . GLU A 1 135 ? -3.632 6.580 -6.839 1.00 75.56 135 GLU A CA 1
ATOM 1003 C C . GLU A 1 135 ? -2.395 6.366 -7.710 1.00 75.56 135 GLU A C 1
ATOM 1005 O O . GLU A 1 135 ? -1.287 6.248 -7.194 1.00 75.56 135 GLU A O 1
ATOM 1010 N N . TYR A 1 136 ? -2.581 6.353 -9.031 1.00 69.81 136 TYR A N 1
ATOM 1011 C CA . TYR A 1 136 ? -1.516 6.222 -10.034 1.00 69.81 136 TYR A CA 1
ATOM 1012 C C . TYR A 1 136 ? -0.714 4.914 -9.985 1.00 69.81 136 TYR A C 1
ATOM 1014 O O . TYR A 1 136 ? 0.465 4.876 -10.335 1.00 69.81 136 TYR A O 1
ATOM 1022 N N . PHE A 1 137 ? -1.376 3.819 -9.612 1.00 67.06 137 PHE A N 1
ATOM 1023 C CA . PHE A 1 137 ? -0.812 2.473 -9.670 1.00 67.06 137 PHE A CA 1
ATOM 1024 C C . PHE A 1 137 ? -0.995 1.871 -11.058 1.00 67.06 137 PHE A C 1
ATOM 1026 O O . PHE A 1 137 ? -2.121 1.628 -11.481 1.00 67.06 137 PHE A O 1
ATOM 1033 N N . ASN A 1 138 ? 0.094 1.564 -11.758 1.00 56.75 138 ASN A N 1
ATOM 1034 C CA . ASN A 1 138 ? 0.016 0.876 -13.047 1.00 56.75 138 ASN A CA 1
ATOM 1035 C C . ASN A 1 138 ? 0.117 -0.654 -12.912 1.00 56.75 138 ASN A C 1
ATOM 1037 O O . ASN A 1 138 ? 0.860 -1.328 -13.623 1.00 56.75 138 ASN A O 1
ATOM 1041 N N . THR A 1 139 ? -0.618 -1.213 -11.958 1.00 58.88 139 THR A N 1
ATOM 1042 C CA . THR A 1 139 ? -0.710 -2.660 -11.782 1.00 58.88 139 THR A CA 1
ATOM 1043 C C . THR A 1 139 ? -2.148 -3.053 -11.508 1.00 58.88 139 THR A C 1
ATOM 1045 O O . THR A 1 139 ? -2.880 -2.370 -10.799 1.00 58.88 139 THR A O 1
ATOM 1048 N N . ASN A 1 140 ? -2.560 -4.186 -12.064 1.00 60.31 140 ASN A N 1
ATOM 1049 C CA . ASN A 1 140 ? -3.869 -4.763 -11.795 1.00 60.31 140 ASN A CA 1
ATOM 1050 C C . ASN A 1 140 ? -3.975 -5.322 -10.371 1.00 60.31 140 ASN A C 1
ATOM 1052 O O . ASN A 1 140 ? -5.084 -5.642 -9.953 1.00 60.31 140 ASN A O 1
ATOM 1056 N N . LYS A 1 141 ? -2.858 -5.462 -9.641 1.00 67.62 141 LYS A N 1
ATOM 1057 C CA . LYS A 1 141 ? -2.816 -5.973 -8.270 1.00 67.62 141 LYS A CA 1
ATOM 1058 C C . LYS A 1 141 ? -1.762 -5.250 -7.440 1.00 67.62 141 LYS A C 1
ATOM 1060 O O . LYS A 1 141 ? -0.574 -5.265 -7.747 1.00 67.62 141 LYS A O 1
ATOM 1065 N N . VAL A 1 142 ? -2.203 -4.698 -6.322 1.00 74.06 142 VAL A N 1
ATOM 1066 C CA . VAL A 1 142 ? -1.354 -4.068 -5.316 1.00 74.06 142 VAL A CA 1
ATOM 1067 C C . VAL A 1 142 ? -1.535 -4.810 -4.003 1.00 74.06 142 VAL A C 1
ATOM 1069 O O . VAL A 1 142 ? -2.665 -5.059 -3.582 1.00 74.06 142 VAL A O 1
ATOM 1072 N N . GLN A 1 143 ? -0.434 -5.143 -3.337 1.00 82.62 143 GLN A N 1
ATOM 1073 C CA . GLN A 1 143 ? -0.478 -5.627 -1.964 1.00 82.62 143 GLN A CA 1
ATOM 1074 C C . GLN A 1 143 ? -0.191 -4.465 -1.016 1.00 82.62 143 GLN A C 1
ATOM 1076 O O . GLN A 1 143 ? 0.834 -3.798 -1.124 1.00 82.62 143 GLN A O 1
ATOM 1081 N N . VAL A 1 144 ? -1.091 -4.232 -0.069 1.00 85.06 144 VAL A N 1
ATOM 1082 C CA . VAL A 1 144 ? -0.971 -3.180 0.937 1.00 85.06 144 VAL A CA 1
ATOM 1083 C C . VAL A 1 144 ? -0.844 -3.828 2.303 1.00 85.06 144 VAL A C 1
ATOM 1085 O O . VAL A 1 144 ? -1.704 -4.607 2.719 1.00 85.06 144 VAL A O 1
ATOM 1088 N N . GLN A 1 145 ? 0.239 -3.505 3.000 1.00 88.31 145 GLN A N 1
ATOM 1089 C CA . GLN A 1 145 ? 0.509 -3.939 4.360 1.00 88.31 145 GLN A CA 1
ATOM 1090 C C . GLN A 1 145 ? 0.488 -2.737 5.296 1.00 88.31 145 GLN A C 1
ATOM 1092 O O . GLN A 1 145 ? 1.194 -1.753 5.077 1.00 88.31 145 GLN A O 1
ATOM 1097 N N . VAL A 1 146 ? -0.302 -2.841 6.359 1.00 86.62 146 VAL A N 1
ATOM 1098 C CA . VAL A 1 146 ? -0.298 -1.893 7.474 1.00 86.62 146 VAL A CA 1
ATOM 1099 C C . VAL A 1 146 ? 0.608 -2.460 8.554 1.00 86.62 146 VAL A C 1
ATOM 1101 O O . VAL A 1 146 ? 0.452 -3.615 8.953 1.00 86.62 146 VAL A O 1
ATOM 1104 N N . LEU A 1 147 ? 1.555 -1.656 9.013 1.00 85.19 147 LEU A N 1
ATOM 1105 C CA . LEU A 1 147 ? 2.626 -2.030 9.922 1.00 85.19 147 LEU A CA 1
ATOM 1106 C C . LEU A 1 147 ? 2.558 -1.182 11.195 1.00 85.19 147 LEU A C 1
ATOM 1108 O O . LEU A 1 147 ? 2.354 0.030 11.127 1.00 85.19 147 LEU A O 1
ATOM 1112 N N . ASN A 1 148 ? 2.813 -1.805 12.343 1.00 83.06 148 ASN A N 1
ATOM 1113 C CA . ASN A 1 148 ? 3.168 -1.117 13.584 1.00 83.06 148 ASN A CA 1
ATOM 1114 C C . ASN A 1 148 ? 4.601 -1.507 13.954 1.00 83.06 148 ASN A C 1
ATOM 1116 O O . ASN A 1 148 ? 4.865 -2.636 14.379 1.00 83.06 148 ASN A O 1
ATOM 1120 N N . GLY A 1 149 ? 5.545 -0.600 13.698 1.00 81.00 149 GLY A N 1
ATOM 1121 C CA . GLY A 1 149 ? 6.966 -0.936 13.692 1.00 81.00 149 GLY A CA 1
ATOM 1122 C C . GLY A 1 149 ? 7.270 -1.991 12.622 1.00 81.00 149 GLY A C 1
ATOM 1123 O O . GLY A 1 149 ? 7.133 -1.724 11.432 1.00 81.00 149 GLY A O 1
ATOM 1124 N N . GLN A 1 150 ? 7.674 -3.191 13.046 1.00 81.62 150 GLN A N 1
ATOM 1125 C CA . GLN A 1 150 ? 7.962 -4.327 12.154 1.00 81.62 150 GLN A CA 1
ATOM 1126 C C . GLN A 1 150 ? 6.804 -5.329 12.042 1.00 81.62 150 GLN A C 1
ATOM 1128 O O . GLN A 1 150 ? 6.834 -6.212 11.185 1.00 81.62 150 GLN A O 1
ATOM 1133 N N . SER A 1 151 ? 5.785 -5.208 12.892 1.00 82.31 151 SER A N 1
ATOM 1134 C CA . SER A 1 151 ? 4.661 -6.141 12.934 1.00 82.31 151 SER A CA 1
ATOM 1135 C C . SER A 1 151 ? 3.624 -5.787 11.877 1.00 82.31 151 SER A C 1
ATOM 1137 O O . SER A 1 151 ? 3.177 -4.643 11.801 1.00 82.31 151 SER A O 1
ATOM 1139 N N . VAL A 1 152 ? 3.197 -6.778 11.094 1.00 86.06 152 VAL A N 1
ATOM 1140 C CA . VAL A 1 152 ? 2.113 -6.626 10.117 1.00 86.06 152 VAL A CA 1
ATOM 1141 C C . VAL A 1 152 ? 0.771 -6.702 10.841 1.00 86.06 152 VAL A C 1
ATOM 1143 O O . VAL A 1 152 ? 0.414 -7.746 11.378 1.00 86.06 152 VAL A O 1
ATOM 1146 N N . LEU A 1 153 ? 0.025 -5.598 10.845 1.00 83.62 153 LEU A N 1
ATOM 1147 C CA . LEU A 1 153 ? -1.322 -5.514 11.415 1.00 83.62 153 LEU A CA 1
ATOM 1148 C C . LEU A 1 153 ? -2.397 -5.986 10.434 1.00 83.62 153 LEU A C 1
ATOM 1150 O O . LEU A 1 153 ? -3.389 -6.588 10.828 1.00 83.62 153 LEU A O 1
ATOM 1154 N N . SER A 1 154 ? -2.219 -5.684 9.149 1.00 84.25 154 SER A N 1
ATOM 1155 C CA . SER A 1 154 ? -3.178 -6.020 8.098 1.00 84.25 154 SER A CA 1
ATOM 1156 C C . SER A 1 154 ? -2.444 -6.190 6.778 1.00 84.25 154 SER A C 1
ATOM 1158 O O . SER A 1 154 ? -1.537 -5.422 6.473 1.00 84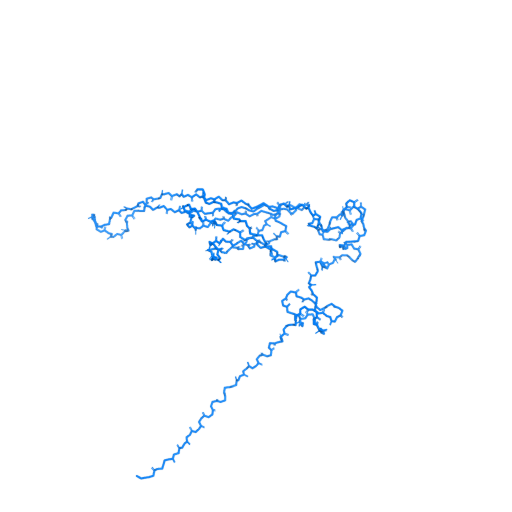.25 154 SER A O 1
ATOM 1160 N N . THR A 1 155 ? -2.852 -7.171 5.978 1.00 86.06 155 THR A N 1
ATOM 1161 C CA . THR A 1 155 ? -2.412 -7.337 4.588 1.00 86.06 155 THR A CA 1
ATOM 1162 C C . THR A 1 155 ? -3.644 -7.470 3.714 1.00 86.06 155 THR A C 1
ATOM 1164 O O . THR A 1 155 ? -4.484 -8.329 3.963 1.00 86.06 155 THR A O 1
ATOM 1167 N N . GLN A 1 156 ? -3.747 -6.636 2.687 1.00 81.00 156 GLN A N 1
ATOM 1168 C CA . GLN A 1 156 ? -4.820 -6.710 1.704 1.00 81.00 156 GLN A CA 1
ATOM 1169 C C . GLN A 1 156 ? -4.234 -6.696 0.299 1.00 81.00 156 GLN A C 1
ATOM 1171 O O . GLN A 1 156 ? -3.236 -6.029 0.042 1.00 81.00 156 GLN A O 1
ATOM 1176 N N . THR A 1 157 ? -4.849 -7.452 -0.606 1.00 77.81 157 THR A N 1
ATOM 1177 C CA . THR A 1 157 ? -4.535 -7.390 -2.035 1.00 77.81 157 THR A CA 1
ATOM 1178 C C . THR A 1 157 ? -5.705 -6.726 -2.731 1.00 77.81 157 THR A C 1
ATOM 1180 O O . THR A 1 157 ? -6.828 -7.221 -2.652 1.00 77.81 157 THR A O 1
ATOM 1183 N N . VAL A 1 158 ? -5.449 -5.608 -3.396 1.00 75.50 158 VAL A N 1
ATOM 1184 C CA . VAL A 1 158 ? -6.463 -4.812 -4.086 1.00 75.50 158 VAL A CA 1
ATOM 1185 C C . VAL A 1 158 ? -6.161 -4.742 -5.566 1.00 75.50 158 VAL A C 1
ATOM 1187 O O . VAL A 1 158 ? -5.002 -4.731 -5.975 1.00 75.50 158 VAL A O 1
ATOM 1190 N N . SER A 1 159 ? -7.212 -4.711 -6.380 1.00 67.94 159 SER A N 1
ATOM 1191 C CA . SER A 1 159 ? -7.051 -4.448 -7.806 1.00 67.94 159 SER A CA 1
ATOM 1192 C C . SER A 1 159 ? -7.037 -2.945 -8.033 1.00 67.94 159 SER A C 1
ATOM 1194 O O . SER A 1 159 ? -8.010 -2.285 -7.673 1.00 67.94 159 SER A O 1
ATOM 1196 N N . ALA A 1 160 ? -5.966 -2.393 -8.611 1.00 62.69 160 ALA A N 1
ATOM 1197 C CA . ALA A 1 160 ? -5.987 -0.993 -9.017 1.00 62.69 160 ALA A CA 1
ATOM 1198 C C . ALA A 1 160 ? -6.743 -0.909 -10.349 1.00 62.69 160 ALA A C 1
ATOM 1200 O O . ALA A 1 160 ? -6.297 -1.425 -11.375 1.00 62.69 160 ALA A O 1
ATOM 1201 N N . VAL A 1 161 ? -7.951 -0.347 -10.321 1.00 56.72 161 VAL A N 1
ATOM 1202 C CA . VAL A 1 161 ? -8.827 -0.333 -11.499 1.00 56.72 161 VAL A CA 1
ATOM 1203 C C . VAL A 1 161 ? -8.292 0.694 -12.496 1.00 56.72 161 VAL A C 1
ATOM 1205 O O . VAL A 1 161 ? -8.327 1.891 -12.224 1.00 56.72 161 VAL A O 1
ATOM 1208 N N . ALA A 1 162 ? -7.795 0.240 -13.649 1.00 53.22 162 ALA A N 1
ATOM 1209 C CA . ALA A 1 162 ? -7.321 1.123 -14.711 1.00 53.22 162 ALA A CA 1
ATOM 1210 C C . ALA A 1 162 ? -8.486 1.943 -15.296 1.00 53.22 162 ALA A C 1
ATOM 1212 O O . ALA A 1 162 ? -9.454 1.402 -15.841 1.00 53.22 162 ALA A O 1
ATOM 1213 N N . GLY A 1 163 ? -8.401 3.267 -15.184 1.00 44.91 163 GLY A N 1
ATOM 1214 C CA . GLY A 1 163 ? -9.370 4.182 -15.772 1.00 44.91 163 GLY A CA 1
ATOM 1215 C C . GLY A 1 163 ? -9.196 4.319 -17.288 1.00 44.91 163 GLY A C 1
ATOM 1216 O O . GLY A 1 163 ? -8.535 5.247 -17.731 1.00 44.91 163 GLY A O 1
ATOM 1217 N N . LYS A 1 164 ? -9.898 3.479 -18.062 1.00 37.31 164 LYS A N 1
ATOM 1218 C CA . LYS A 1 164 ? -10.066 3.528 -19.539 1.00 37.31 164 LYS A CA 1
ATOM 1219 C C . LYS A 1 164 ? -8.812 3.207 -20.397 1.00 37.31 164 LYS A C 1
ATOM 1221 O O . LYS A 1 164 ? -7.684 3.372 -19.945 1.00 37.31 164 LYS A O 1
ATOM 1226 N N . PRO A 1 165 ? -8.997 2.769 -21.666 1.00 35.88 165 PRO A N 1
ATOM 1227 C CA . PRO A 1 165 ? -7.893 2.495 -22.594 1.00 35.88 165 PRO A CA 1
ATOM 1228 C C . PRO A 1 165 ? -7.064 3.761 -22.864 1.00 35.88 165 PRO A C 1
ATOM 1230 O O . PRO A 1 165 ? -7.635 4.820 -23.122 1.00 35.88 165 PRO A O 1
ATOM 1233 N N . GLY A 1 166 ? -5.734 3.653 -22.799 1.00 43.06 166 GLY A N 1
ATOM 1234 C CA . GLY A 1 166 ? -4.798 4.766 -23.029 1.00 43.06 166 GLY A CA 1
ATOM 1235 C C . GLY A 1 166 ? -4.421 5.589 -21.789 1.00 43.06 166 GLY A C 1
ATOM 1236 O O . GLY A 1 166 ? -3.705 6.577 -21.919 1.00 43.06 166 GLY A O 1
ATOM 1237 N N . LYS A 1 167 ? -4.883 5.217 -20.585 1.00 42.06 167 LYS A N 1
ATOM 1238 C CA . LYS A 1 167 ? -4.454 5.826 -19.313 1.00 42.06 167 LYS A CA 1
ATOM 1239 C C . LYS A 1 167 ? -4.405 4.763 -18.219 1.00 42.06 167 LYS A C 1
ATOM 1241 O O . LYS A 1 167 ? -5.444 4.248 -17.826 1.00 42.06 167 LYS A O 1
ATOM 1246 N N . ALA A 1 168 ? -3.229 4.446 -17.687 1.00 45.72 168 ALA A N 1
ATOM 1247 C CA . ALA A 1 168 ? -3.122 3.440 -16.632 1.00 45.72 168 ALA A CA 1
ATOM 1248 C C . ALA A 1 168 ? -2.499 4.023 -15.358 1.00 45.72 168 ALA A C 1
ATOM 1250 O O . ALA A 1 168 ? -1.358 3.775 -14.990 1.00 45.72 168 ALA A O 1
ATOM 1251 N N . ALA A 1 169 ? -3.319 4.822 -14.680 1.00 55.22 169 ALA A N 1
ATOM 1252 C CA . ALA A 1 169 ? -3.183 5.153 -13.274 1.00 55.22 169 ALA A CA 1
ATOM 1253 C C . ALA A 1 169 ? -4.378 4.505 -12.558 1.00 55.22 169 ALA A C 1
ATOM 1255 O O . ALA A 1 169 ? -5.477 5.054 -12.565 1.00 55.22 169 ALA A O 1
ATOM 1256 N N . GLY A 1 170 ? -4.198 3.297 -12.031 1.00 62.41 170 GLY A N 1
ATOM 1257 C CA . GLY A 1 170 ? -5.191 2.616 -11.207 1.00 62.41 170 GLY A CA 1
ATOM 1258 C C . GLY A 1 170 ? -5.249 3.203 -9.798 1.00 62.41 170 GLY A C 1
ATOM 1259 O O . GLY A 1 170 ? -4.247 3.706 -9.283 1.00 62.41 170 GLY A O 1
ATOM 1260 N N . SER A 1 171 ? -6.425 3.142 -9.174 1.00 68.88 171 SER A N 1
ATOM 1261 C CA . SER A 1 171 ? -6.626 3.561 -7.784 1.00 68.88 171 SER A CA 1
ATOM 1262 C C . SER A 1 171 ? -7.218 2.448 -6.924 1.00 68.88 171 SER A C 1
ATOM 1264 O O . SER A 1 171 ? -7.855 1.521 -7.432 1.00 68.88 171 SER A O 1
ATOM 1266 N N . PHE A 1 172 ? -6.984 2.534 -5.616 1.00 77.44 172 PHE A N 1
ATOM 1267 C CA . PHE A 1 172 ? -7.589 1.664 -4.613 1.00 77.44 172 PHE A CA 1
ATOM 1268 C C . PHE A 1 172 ? -7.988 2.452 -3.363 1.00 77.44 172 PHE A C 1
ATOM 1270 O O . PHE A 1 172 ? -7.404 3.489 -3.052 1.00 77.44 172 PHE A O 1
ATOM 1277 N N . ASP A 1 173 ? -8.960 1.918 -2.630 1.00 82.50 173 ASP A N 1
ATOM 1278 C CA . ASP A 1 173 ? -9.416 2.413 -1.331 1.00 82.50 173 ASP A CA 1
ATOM 1279 C C . ASP A 1 173 ? -9.591 1.199 -0.412 1.00 82.50 173 ASP A C 1
ATOM 1281 O O . ASP A 1 173 ? -10.308 0.251 -0.746 1.00 82.50 173 ASP A O 1
ATOM 1285 N N . ILE A 1 174 ? -8.870 1.195 0.706 1.00 82.19 174 ILE A N 1
ATOM 1286 C CA . ILE A 1 174 ? -8.889 0.129 1.702 1.00 82.19 174 ILE A CA 1
ATOM 1287 C C . ILE A 1 174 ? -9.325 0.715 3.029 1.00 82.19 174 ILE A C 1
ATOM 1289 O O . ILE A 1 174 ? -8.700 1.647 3.522 1.00 82.19 174 ILE A O 1
ATOM 1293 N N . LYS A 1 175 ? -10.311 0.082 3.666 1.00 83.50 175 LYS A N 1
ATOM 1294 C CA . LYS A 1 175 ? -10.718 0.386 5.042 1.00 83.50 175 LYS A CA 1
ATOM 1295 C C . LYS A 1 175 ? -10.420 -0.810 5.924 1.00 83.50 175 LYS A C 1
ATOM 1297 O O . LYS A 1 175 ? -10.803 -1.932 5.598 1.00 83.50 175 LYS A O 1
ATOM 1302 N N . THR A 1 176 ? -9.716 -0.583 7.025 1.00 81.94 176 THR A N 1
ATOM 1303 C CA . THR A 1 176 ? -9.381 -1.637 7.984 1.00 81.94 176 THR A CA 1
ATOM 1304 C C . THR A 1 176 ? -9.509 -1.147 9.419 1.00 81.94 176 THR A C 1
ATOM 1306 O O . THR A 1 176 ? -9.322 0.036 9.711 1.00 81.94 176 THR A O 1
ATOM 1309 N N . TYR A 1 177 ? -9.841 -2.073 10.315 1.00 83.19 177 TYR A N 1
ATOM 1310 C CA . TYR A 1 177 ? -9.893 -1.820 11.747 1.00 83.19 177 TYR A CA 1
ATOM 1311 C C . TYR A 1 177 ? -8.491 -1.973 12.320 1.00 83.19 177 TYR A C 1
ATOM 1313 O O . TYR A 1 177 ? -7.968 -3.080 12.424 1.00 83.19 177 TYR A O 1
ATOM 1321 N N . VAL A 1 178 ? -7.881 -0.852 12.680 1.00 80.62 178 VAL A N 1
ATOM 1322 C CA . VAL A 1 178 ? -6.605 -0.817 13.394 1.00 80.62 178 VAL A CA 1
ATOM 1323 C C . VAL A 1 178 ? -6.692 0.253 14.463 1.00 80.62 178 VAL A C 1
ATOM 1325 O O . VAL A 1 178 ? -7.241 1.327 14.226 1.00 80.62 178 VAL A O 1
ATOM 1328 N N . GLU A 1 179 ? -6.157 -0.038 15.644 1.00 79.12 179 GLU A N 1
ATOM 1329 C CA . GLU A 1 179 ? -5.977 0.985 16.666 1.00 79.12 179 GLU A CA 1
ATOM 1330 C C . GLU A 1 179 ? -4.920 1.968 16.176 1.00 79.12 179 GLU A C 1
ATOM 1332 O O . GLU A 1 179 ? -3.734 1.641 16.087 1.00 79.12 179 GLU A O 1
ATOM 1337 N N . CYS A 1 180 ? -5.355 3.173 15.819 1.00 74.50 180 CYS A N 1
ATOM 1338 C CA . CYS A 1 180 ? -4.410 4.219 15.484 1.00 74.50 180 CYS A CA 1
ATOM 1339 C C . CYS A 1 180 ? -3.748 4.701 16.772 1.00 74.50 180 CYS A C 1
ATOM 1341 O O . CYS A 1 180 ? -4.447 5.037 17.736 1.00 74.50 180 CYS A O 1
ATOM 1343 N N . PRO A 1 181 ? -2.411 4.702 16.825 1.00 65.88 181 PRO A N 1
ATOM 1344 C CA . PRO A 1 181 ? -1.710 5.045 18.042 1.00 65.88 181 PRO A CA 1
ATOM 1345 C C . PRO A 1 181 ? -1.990 6.492 18.430 1.00 65.88 181 PRO A C 1
ATOM 1347 O O . PRO A 1 181 ? -1.661 7.426 17.710 1.00 65.88 181 PRO A O 1
ATOM 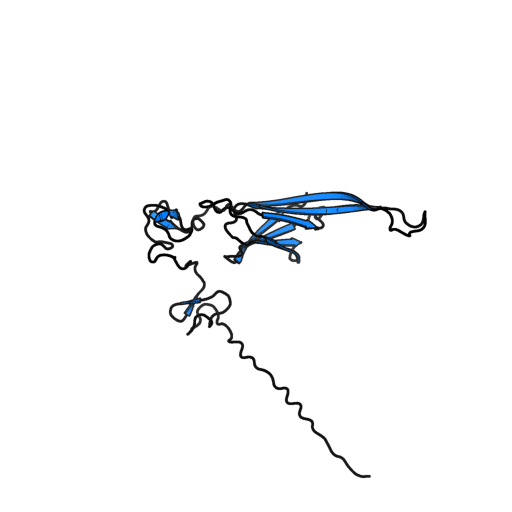1350 N N . LYS A 1 182 ? -2.552 6.685 19.620 1.00 61.22 182 LYS A N 1
ATOM 1351 C CA . LYS A 1 182 ? -2.605 7.996 20.255 1.00 61.22 182 LYS A CA 1
ATOM 1352 C C . LYS A 1 182 ? -1.182 8.335 20.707 1.00 61.22 182 LYS A C 1
ATOM 1354 O O . LYS A 1 182 ? -0.789 7.920 21.790 1.00 61.22 182 LYS A O 1
ATOM 1359 N N . TRP A 1 183 ? -0.462 9.116 19.902 1.00 50.06 183 TRP A N 1
ATOM 1360 C CA . TRP A 1 183 ? 0.843 9.724 20.204 1.00 50.06 183 TRP A CA 1
ATOM 1361 C C . TRP A 1 183 ? 2.082 8.805 20.058 1.00 50.06 183 TRP A C 1
ATOM 1363 O O . TRP A 1 183 ? 2.135 7.683 20.547 1.00 50.06 183 TRP A O 1
ATOM 1373 N N . HIS A 1 184 ? 3.116 9.332 19.386 1.00 51.62 184 HIS A N 1
ATOM 1374 C CA . HIS A 1 184 ? 4.498 8.820 19.253 1.00 51.62 184 HIS A CA 1
ATOM 1375 C C . HIS A 1 184 ? 4.770 7.504 18.500 1.00 51.62 184 HIS A C 1
ATOM 1377 O O . HIS A 1 184 ? 5.943 7.188 18.285 1.00 51.62 184 HIS A O 1
ATOM 1383 N N . HIS A 1 185 ? 3.761 6.786 18.007 1.00 60.69 185 HIS A N 1
ATOM 1384 C CA . HIS A 1 185 ? 3.979 5.632 17.126 1.00 60.69 185 HIS A CA 1
ATOM 1385 C C . HIS A 1 185 ? 3.500 5.936 15.707 1.00 60.69 185 HIS A C 1
ATOM 1387 O O . HIS A 1 185 ? 2.436 6.511 15.502 1.00 60.69 185 HIS A O 1
ATOM 1393 N N . TRP A 1 186 ? 4.320 5.574 14.724 1.00 69.62 186 TRP A N 1
ATOM 1394 C CA . TRP A 1 186 ? 4.031 5.788 13.311 1.00 69.62 186 TRP A CA 1
ATOM 1395 C C . TRP A 1 186 ? 3.463 4.491 12.745 1.00 69.62 186 TRP A C 1
ATOM 1397 O O . TRP A 1 186 ? 4.037 3.421 12.966 1.00 69.62 186 TRP A O 1
ATOM 1407 N N . LEU A 1 187 ? 2.362 4.581 12.003 1.00 80.19 187 LEU A N 1
ATOM 1408 C CA . LEU A 1 187 ? 1.903 3.455 11.197 1.00 80.19 187 LEU A CA 1
ATOM 1409 C C . LEU A 1 187 ? 2.689 3.452 9.889 1.00 80.19 187 LEU A C 1
ATOM 1411 O O . LEU A 1 187 ? 2.745 4.459 9.182 1.00 80.19 187 LEU A O 1
ATOM 1415 N N . GLY A 1 188 ? 3.312 2.320 9.579 1.00 82.88 188 GLY A N 1
ATOM 1416 C CA . GLY A 1 188 ? 3.961 2.106 8.294 1.00 82.88 188 GLY A CA 1
ATOM 1417 C C . GLY A 1 188 ? 2.955 1.542 7.302 1.00 82.88 188 GLY A C 1
ATOM 1418 O O . GLY A 1 188 ? 2.293 0.552 7.590 1.00 82.88 188 GLY A O 1
ATOM 1419 N N . ILE A 1 189 ? 2.846 2.133 6.122 1.00 83.69 189 ILE A N 1
ATOM 1420 C CA . ILE A 1 189 ? 2.085 1.561 5.015 1.00 83.69 189 ILE A CA 1
ATOM 1421 C C . ILE A 1 189 ? 3.080 1.128 3.967 1.00 83.69 189 ILE A C 1
ATOM 1423 O O . ILE A 1 189 ? 3.685 1.962 3.294 1.00 83.69 189 ILE A O 1
ATOM 1427 N N . LYS A 1 190 ? 3.255 -0.185 3.852 1.00 84.19 190 LYS A N 1
ATOM 1428 C CA . LYS A 1 190 ? 4.062 -0.784 2.803 1.00 84.19 190 LYS A CA 1
ATOM 1429 C C . LYS A 1 190 ? 3.155 -1.179 1.654 1.00 84.19 190 LYS A C 1
ATOM 1431 O O . LYS A 1 190 ? 2.245 -1.987 1.816 1.00 84.19 190 LYS A O 1
ATOM 1436 N N . VAL A 1 191 ? 3.423 -0.611 0.493 1.00 79.44 191 VAL A N 1
ATOM 1437 C CA . VAL A 1 191 ? 2.725 -0.929 -0.742 1.00 79.44 191 VAL A CA 1
ATOM 1438 C C . VAL A 1 191 ? 3.694 -1.651 -1.652 1.00 79.44 191 VAL A C 1
ATOM 1440 O O . VAL A 1 191 ? 4.740 -1.097 -1.983 1.00 79.44 191 VAL A O 1
ATOM 1443 N N . THR A 1 192 ? 3.349 -2.879 -2.020 1.00 75.00 192 THR A N 1
ATOM 1444 C CA . THR A 1 192 ? 4.121 -3.727 -2.923 1.00 75.00 192 THR A CA 1
ATOM 1445 C C . THR A 1 192 ? 3.371 -3.847 -4.240 1.00 75.00 192 THR A C 1
ATOM 1447 O O . THR A 1 192 ? 2.207 -4.256 -4.280 1.00 75.00 192 THR A O 1
ATOM 1450 N N . ASP A 1 193 ? 4.049 -3.484 -5.318 1.00 62.66 193 ASP A N 1
ATOM 1451 C CA . ASP A 1 193 ? 3.561 -3.685 -6.672 1.00 62.66 193 ASP A CA 1
ATOM 1452 C C . ASP A 1 193 ? 3.564 -5.187 -7.000 1.00 62.66 193 ASP A C 1
ATOM 1454 O O . ASP A 1 193 ? 4.590 -5.856 -6.873 1.00 62.66 193 ASP A O 1
ATOM 1458 N N . GLY A 1 194 ? 2.411 -5.729 -7.400 1.00 56.34 194 GLY A N 1
ATOM 1459 C CA . GLY A 1 194 ? 2.260 -7.161 -7.664 1.00 56.34 194 GLY A CA 1
ATOM 1460 C C . GLY A 1 194 ? 2.954 -7.659 -8.935 1.00 56.34 194 GLY A C 1
ATOM 1461 O O . GLY A 1 194 ? 3.089 -8.866 -9.096 1.00 56.34 194 GLY A O 1
ATOM 1462 N N . CYS A 1 195 ? 3.384 -6.762 -9.826 1.00 47.88 195 CYS A N 1
ATOM 1463 C CA . CYS A 1 195 ? 4.079 -7.101 -11.067 1.00 47.88 195 CYS A CA 1
ATOM 1464 C C . CYS A 1 195 ? 5.601 -7.037 -10.907 1.00 47.88 195 CYS A C 1
ATOM 1466 O O . CYS A 1 195 ? 6.313 -7.863 -11.464 1.00 47.88 195 CYS A O 1
ATOM 1468 N N . THR A 1 196 ? 6.109 -6.044 -10.173 1.00 50.34 196 THR A N 1
ATOM 1469 C CA . THR A 1 196 ? 7.556 -5.800 -10.030 1.00 50.34 196 THR A CA 1
ATOM 1470 C C . THR A 1 196 ? 8.119 -6.253 -8.687 1.00 50.34 196 THR A C 1
ATOM 1472 O O . THR A 1 196 ? 9.334 -6.263 -8.509 1.00 50.34 196 THR A O 1
ATOM 1475 N N . GLY A 1 197 ? 7.265 -6.547 -7.700 1.00 54.53 197 GLY A N 1
ATOM 1476 C CA . GLY A 1 197 ? 7.678 -6.827 -6.320 1.00 54.53 197 GLY A CA 1
ATOM 1477 C C . GLY A 1 197 ? 8.293 -5.620 -5.600 1.00 54.53 197 GLY A C 1
ATOM 1478 O O . GLY A 1 197 ? 8.652 -5.710 -4.424 1.00 54.53 197 GLY A O 1
ATOM 1479 N N . LYS A 1 198 ? 8.408 -4.471 -6.276 1.00 59.62 198 LYS A N 1
ATOM 1480 C CA . LYS A 1 198 ? 8.957 -3.249 -5.704 1.00 59.62 198 LYS A CA 1
ATOM 1481 C C . LYS A 1 198 ? 8.007 -2.739 -4.634 1.00 59.62 198 LYS A C 1
ATOM 1483 O O . LYS A 1 198 ? 6.802 -2.624 -4.859 1.00 59.62 198 LYS A O 1
ATOM 1488 N N . SER A 1 199 ? 8.563 -2.409 -3.474 1.00 66.88 199 SER A N 1
ATOM 1489 C CA . SER A 1 199 ? 7.784 -1.886 -2.360 1.00 66.88 199 SER A CA 1
ATOM 1490 C C . SER A 1 199 ? 8.231 -0.497 -1.941 1.00 66.88 199 SER A C 1
ATOM 1492 O O . SER A 1 199 ? 9.431 -0.251 -1.822 1.00 66.88 199 SER A O 1
ATOM 1494 N N . THR A 1 200 ? 7.271 0.363 -1.619 1.00 71.44 200 THR A N 1
ATOM 1495 C CA . THR A 1 200 ? 7.506 1.601 -0.867 1.00 71.44 200 THR A CA 1
ATOM 1496 C C . THR A 1 200 ? 6.851 1.489 0.485 1.00 71.44 200 THR A C 1
ATOM 1498 O O . THR A 1 200 ? 5.728 1.003 0.582 1.00 71.44 200 THR A O 1
ATOM 1501 N N . THR A 1 201 ? 7.530 1.996 1.507 1.00 77.31 201 THR A N 1
ATOM 1502 C CA . THR A 1 201 ? 6.943 2.182 2.828 1.00 77.31 201 THR A CA 1
ATOM 1503 C C . THR A 1 201 ? 6.829 3.668 3.111 1.00 77.31 201 THR A C 1
ATOM 1505 O O . THR A 1 201 ? 7.835 4.374 3.082 1.00 77.31 201 THR A O 1
ATOM 1508 N N . THR A 1 202 ? 5.620 4.128 3.415 1.00 75.25 202 THR A N 1
ATOM 1509 C CA . THR A 1 202 ? 5.378 5.486 3.907 1.00 75.25 202 THR A CA 1
ATOM 1510 C C . THR A 1 202 ? 4.943 5.409 5.360 1.00 75.25 202 THR A C 1
ATOM 1512 O O . THR A 1 202 ? 4.079 4.606 5.708 1.00 75.25 202 THR A O 1
ATOM 1515 N N . SER A 1 203 ? 5.543 6.232 6.213 1.00 76.31 203 SER A N 1
ATOM 1516 C CA . SER A 1 203 ? 5.169 6.326 7.623 1.00 76.31 203 SER A CA 1
ATOM 1517 C C . SER A 1 203 ? 4.211 7.495 7.810 1.00 76.31 203 SER A C 1
ATOM 1519 O O . SER A 1 203 ? 4.519 8.605 7.376 1.00 76.31 203 SER A O 1
ATOM 1521 N N . TYR A 1 204 ? 3.082 7.262 8.474 1.00 69.50 204 TYR A N 1
ATOM 1522 C CA . TYR A 1 204 ? 2.092 8.301 8.748 1.00 69.50 204 TYR A CA 1
ATOM 1523 C C . TYR A 1 204 ? 2.043 8.603 10.245 1.00 69.50 204 TYR A C 1
ATOM 1525 O O . TYR A 1 204 ? 2.003 7.660 11.051 1.00 69.50 204 TYR A O 1
ATOM 1533 N N . PRO A 1 205 ? 2.045 9.892 10.632 1.00 61.28 205 PRO A N 1
ATOM 1534 C CA . PRO A 1 205 ? 1.671 10.264 11.982 1.00 61.28 205 PRO A CA 1
ATOM 1535 C C . PRO A 1 205 ? 0.196 9.902 12.175 1.00 61.28 205 PRO A C 1
ATOM 1537 O O . PRO A 1 205 ? -0.640 10.192 11.320 1.00 61.28 205 PRO A O 1
ATOM 1540 N N . ALA A 1 206 ? -0.119 9.229 13.275 1.00 52.47 206 ALA A N 1
ATOM 1541 C CA . ALA A 1 206 ? -1.498 9.157 13.726 1.00 52.47 206 ALA A CA 1
ATOM 1542 C C . ALA A 1 206 ? -1.862 10.539 14.291 1.00 52.47 206 ALA A C 1
ATOM 1544 O O . ALA A 1 206 ? -1.191 11.004 15.216 1.00 52.47 206 ALA A O 1
ATOM 1545 N N . GLU A 1 207 ? -2.834 11.212 13.668 1.00 47.06 207 GLU A N 1
ATOM 1546 C CA . GLU A 1 207 ? -3.405 12.476 14.164 1.00 47.06 207 GLU A CA 1
ATOM 1547 C C . GLU A 1 207 ? -4.098 12.302 15.525 1.00 47.06 207 GLU A C 1
ATOM 1549 O O . GLU A 1 207 ? -4.743 11.246 15.750 1.00 47.06 207 GLU A O 1
#

Mean predicted aligned error: 17.62 Å

pLDDT: mean 70.53, std 16.06, range [35.88, 94.12]

Solvent-accessible surface area (backbone atoms only — not comparable to full-atom values): 12316 Å² total; per-residue (Å²): 139,87,80,90,79,88,80,85,76,81,78,78,77,79,75,79,75,72,79,70,74,75,44,32,56,81,72,34,81,30,91,44,64,78,39,22,34,87,79,25,38,46,54,96,45,24,12,35,73,66,62,85,71,62,77,42,86,39,92,75,17,34,79,71,20,66,27,91,42,46,87,48,19,29,82,83,26,31,40,36,100,82,36,23,12,30,51,73,79,71,70,89,66,89,65,64,45,76,47,75,49,76,51,72,50,77,44,82,44,72,49,65,89,89,59,56,91,89,75,51,73,53,44,80,45,78,48,37,36,36,38,41,37,37,35,45,36,78,38,68,36,34,37,42,33,37,22,56,78,89,45,76,77,43,78,47,78,45,58,21,56,58,61,59,94,98,40,64,46,4,39,44,78,46,80,45,82,45,84,69,43,84,66,100,46,50,42,31,40,36,40,28,38,67,85,76,65,54,66,51,72,49,75,40,79,45,127

Secondary structure (DSSP, 8-state):
----------------------PBPTT-B-SSTTSBSTT-EEETTEEE---S----SSTT-STT-B-SSGGGSSTTEEE-TTSBEEETTTSS----EEEEEEEEEEEEEPPPTTPPTTT---EEEEEEEEEEEEEEE-SS-EEEEEEETTEEEEEEEE--EE-STT---EEEEEEE-----SSS-EEEEEEEETTT--EEEEEEE--

Radius of gyration: 27.95 Å; Cα contacts (8 Å, |Δi|>4): 398; chains: 1; bounding box: 56×83×70 Å

Nearest PDB structures (foldseek):
  8ae2-assembly1_I  TM=6.649E-01  e=3.708E-02  Homo sapiens
  8k7t-assembly1_E  TM=5.137E-01  e=4.079E-01  Mus musculus
  8siq-assembly1_L  TM=5.402E-01  e=7.731E-01  Homo sapiens
  8xx0-assembly1_A-2  TM=5.035E-01  e=6.589E-01  Mus musculus
  6mol-assembly1_B  TM=6.040E-01  e=3.259E+00  Homo sapiens

Foldseek 3Di:
DDDDDDDPPPPPPPPPPPVPLPADEFFDFDDAQRNHPDQFGQDPRTTHHPPVPPVFPDPQQDFQHFAPFQVSHGDQFGQDPVRGTHRPPPPDDDDWDKDKDKDKDKDWAQFDPPDDPPPDGIDIDIWMKMKIKIKQAQAQWKWKFKDFPPDTPDIDIHGFDADDPPGRIGMDIDMDTDPQDPDDTWIWIWMAGPPPRDIDIDTDHRD

Sequence (207 aa):
MRSAMLNFVYIVASLFMVGQAIAKPLGSHCNTLNDCDGELICTGGLCSELSSTKTCSWTKHGIGAACSNDDDCSNDLLCGSNHVCVDQYASTKWPYMVTASCWNNTYWVPAPEGCHPGKCLGGWATVWMLEVKGEYFNTNKVQVQVLNGQSVLSTQTVSAVAGKPGKAAGSFDIKTYVECPKWHHWLGIKVTDGCTGKSTTTSYPAE